Protein AF-A0AA39S7U5-F1 (afdb_monomer)

Structure (mmCIF, N/CA/C/O backbone):
data_AF-A0AA39S7U5-F1
#
_entry.id   AF-A0AA39S7U5-F1
#
loop_
_atom_site.group_PDB
_atom_site.id
_atom_site.type_symbol
_atom_site.label_atom_id
_atom_site.label_alt_id
_atom_site.label_comp_id
_atom_site.label_asym_id
_atom_site.label_entity_id
_atom_site.label_seq_id
_atom_site.pdbx_PDB_ins_code
_atom_site.Cartn_x
_atom_site.Cartn_y
_atom_site.Cartn_z
_atom_site.occupancy
_atom_site.B_iso_or_equiv
_atom_site.auth_seq_id
_atom_site.auth_comp_id
_atom_site.auth_asym_id
_atom_site.auth_atom_id
_atom_site.pdbx_PDB_model_num
ATOM 1 N N . MET A 1 1 ? 11.457 25.836 -72.923 1.00 37.06 1 MET A N 1
ATOM 2 C CA . MET A 1 1 ? 11.209 24.678 -72.036 1.00 37.06 1 MET A CA 1
ATOM 3 C C . MET A 1 1 ? 12.508 24.274 -71.357 1.00 37.06 1 MET A C 1
ATOM 5 O O . MET A 1 1 ? 13.366 23.710 -72.017 1.00 37.06 1 MET A O 1
ATOM 9 N N . ARG A 1 2 ? 12.663 24.598 -70.072 1.00 28.61 2 ARG A N 1
ATOM 10 C CA . ARG A 1 2 ? 13.564 23.928 -69.121 1.00 28.61 2 ARG A CA 1
ATOM 11 C C . ARG A 1 2 ? 13.041 24.279 -67.731 1.00 28.61 2 ARG A C 1
ATOM 13 O O . ARG A 1 2 ? 13.131 25.421 -67.297 1.00 28.61 2 ARG A O 1
ATOM 20 N N . THR A 1 3 ? 12.353 23.321 -67.132 1.00 31.08 3 THR A N 1
ATOM 21 C CA . THR A 1 3 ? 11.718 23.406 -65.820 1.00 31.08 3 THR A CA 1
ATOM 22 C C . THR A 1 3 ? 12.795 23.398 -64.739 1.00 31.08 3 THR A C 1
ATOM 24 O O . THR A 1 3 ? 13.639 22.507 -64.697 1.00 31.08 3 THR A O 1
ATOM 27 N N . SER A 1 4 ? 12.764 24.425 -63.893 1.00 27.22 4 SER A N 1
ATOM 28 C CA . SER A 1 4 ? 13.584 24.573 -62.693 1.00 27.22 4 SER A CA 1
ATOM 29 C C . SER A 1 4 ? 12.983 23.721 -61.574 1.00 27.22 4 SER A C 1
ATOM 31 O O . SER A 1 4 ? 11.834 23.937 -61.191 1.00 27.22 4 SER A O 1
ATOM 33 N N . LEU A 1 5 ? 13.735 22.741 -61.072 1.00 30.03 5 LEU A N 1
ATOM 34 C CA . LEU A 1 5 ? 13.410 22.012 -59.847 1.00 30.03 5 LEU A CA 1
ATOM 35 C C . LEU A 1 5 ? 14.208 22.647 -58.708 1.00 30.03 5 LEU A C 1
ATOM 37 O O . LEU A 1 5 ? 15.415 22.455 -58.587 1.00 30.03 5 LEU A O 1
ATOM 41 N N . MET A 1 6 ? 13.505 23.442 -57.900 1.00 28.62 6 MET A N 1
ATOM 42 C CA . MET A 1 6 ? 13.988 23.959 -56.626 1.00 28.62 6 MET A CA 1
ATOM 43 C C . MET A 1 6 ? 14.294 22.792 -55.681 1.00 28.62 6 MET A C 1
ATOM 45 O O . MET A 1 6 ? 13.392 22.093 -55.223 1.00 28.62 6 MET A O 1
ATOM 49 N N . THR A 1 7 ? 15.566 22.608 -55.344 1.00 29.97 7 THR A N 1
ATOM 50 C CA . THR A 1 7 ? 15.986 21.861 -54.157 1.00 29.97 7 THR A CA 1
ATOM 51 C C . THR A 1 7 ? 15.595 22.655 -52.913 1.00 29.97 7 THR A C 1
ATOM 53 O O . THR A 1 7 ? 16.283 23.595 -52.519 1.00 29.97 7 THR A O 1
ATOM 56 N N . LEU A 1 8 ? 14.471 22.285 -52.298 1.00 29.61 8 LEU A N 1
ATOM 57 C CA . LEU A 1 8 ? 14.130 22.687 -50.936 1.00 29.61 8 LEU A CA 1
ATOM 58 C C . LEU A 1 8 ? 15.112 22.005 -49.978 1.00 29.61 8 LEU A C 1
ATOM 60 O O . LEU A 1 8 ? 15.042 20.800 -49.745 1.00 29.61 8 LEU A O 1
ATOM 64 N N . GLY A 1 9 ? 16.047 22.790 -49.445 1.00 27.69 9 GLY A N 1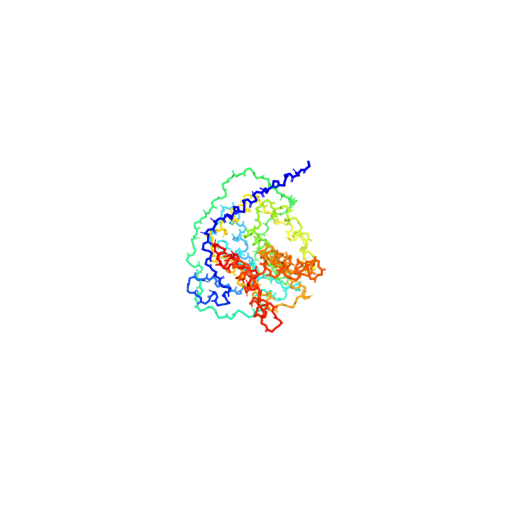
ATOM 65 C CA . GLY A 1 9 ? 16.906 22.381 -48.343 1.00 27.69 9 GLY A CA 1
ATOM 66 C C . GLY A 1 9 ? 16.061 22.106 -47.104 1.00 27.69 9 GLY A C 1
ATOM 67 O O . GLY A 1 9 ? 15.643 23.030 -46.407 1.00 27.69 9 GLY A O 1
ATOM 68 N N . VAL A 1 10 ? 15.812 20.830 -46.819 1.00 32.09 10 VAL A N 1
ATOM 69 C CA . VAL A 1 10 ? 15.276 20.400 -45.529 1.00 32.09 10 VAL A CA 1
ATOM 70 C C . VAL A 1 10 ? 16.436 20.436 -44.543 1.00 32.09 10 VAL A C 1
ATOM 72 O O . VAL A 1 10 ? 17.216 19.496 -44.427 1.00 32.09 10 VAL A O 1
ATOM 75 N N . GLY A 1 11 ? 16.585 21.571 -43.861 1.00 26.72 11 GLY A N 1
ATOM 76 C CA . GLY A 1 11 ? 17.456 21.680 -42.703 1.00 26.72 11 GLY A CA 1
ATOM 77 C C . GLY A 1 11 ? 16.947 20.755 -41.603 1.00 26.72 11 GLY A C 1
ATOM 78 O O . GLY A 1 11 ? 16.052 21.123 -40.844 1.00 26.72 11 GLY A O 1
ATOM 79 N N . THR A 1 12 ? 17.525 19.561 -41.497 1.00 30.61 12 THR A N 1
ATOM 80 C CA . THR A 1 12 ? 17.408 18.713 -40.311 1.00 30.61 12 THR A CA 1
ATOM 81 C C . THR A 1 12 ? 18.178 19.390 -39.182 1.00 30.61 12 THR A C 1
ATOM 83 O O . THR A 1 12 ? 19.352 19.107 -38.938 1.00 30.61 12 THR A O 1
ATOM 86 N N . LYS A 1 13 ? 17.535 20.343 -38.502 1.00 30.80 13 LYS A N 1
ATOM 87 C CA . LYS A 1 13 ? 17.980 20.779 -37.180 1.00 30.80 13 LYS A CA 1
ATOM 88 C C . LYS A 1 13 ? 17.833 19.577 -36.252 1.00 30.80 13 LYS A C 1
ATOM 90 O O . LYS A 1 13 ? 16.754 19.349 -35.718 1.00 30.80 13 LYS A O 1
ATOM 95 N N . ASN A 1 14 ? 18.904 18.804 -36.084 1.00 30.27 14 ASN A N 1
ATOM 96 C CA . ASN A 1 14 ? 19.047 17.940 -34.920 1.00 30.27 14 ASN A CA 1
ATOM 97 C C . ASN A 1 14 ? 18.948 18.848 -33.688 1.00 30.27 14 ASN A C 1
ATOM 99 O O . ASN A 1 14 ? 19.791 19.739 -33.546 1.00 30.27 14 ASN A O 1
ATOM 103 N N . PRO A 1 15 ? 17.950 18.687 -32.803 1.00 30.58 15 PRO A N 1
ATOM 104 C CA . PRO A 1 15 ? 18.036 19.310 -31.502 1.00 30.58 15 PRO A CA 1
ATOM 105 C C . PRO A 1 15 ? 19.151 18.579 -30.752 1.00 30.58 15 PRO A C 1
ATOM 107 O O . PRO A 1 15 ? 18.988 17.451 -30.293 1.00 30.58 15 PRO A O 1
ATOM 110 N N . SER A 1 16 ? 20.319 19.214 -30.682 1.00 34.03 16 SER A N 1
ATOM 111 C CA . SER A 1 16 ? 21.419 18.813 -29.815 1.00 34.03 16 SER A CA 1
ATOM 112 C C . SER A 1 16 ? 20.976 18.984 -28.363 1.00 34.03 16 SER A C 1
ATOM 114 O O . SER A 1 16 ? 21.220 20.018 -27.741 1.00 34.03 16 SER A O 1
ATOM 116 N N . VAL A 1 17 ? 20.290 17.980 -27.827 1.00 34.78 17 VAL A N 1
ATOM 117 C CA . VAL A 1 17 ? 20.077 17.845 -26.390 1.00 34.78 17 VAL A CA 1
ATOM 118 C C . VAL A 1 17 ? 21.127 16.858 -25.898 1.00 34.78 17 VAL A C 1
ATOM 120 O O . VAL A 1 17 ? 20.883 15.661 -25.793 1.00 34.78 17 VAL A O 1
ATOM 123 N N . ASN A 1 18 ? 22.325 17.375 -25.615 1.00 30.38 18 ASN A N 1
ATOM 124 C CA . ASN A 1 18 ? 23.306 16.687 -24.776 1.00 30.38 18 ASN A CA 1
ATOM 125 C C . ASN A 1 18 ? 22.783 16.670 -23.331 1.00 30.38 18 ASN A C 1
ATOM 127 O O . ASN A 1 18 ? 23.303 17.349 -22.450 1.00 30.38 18 ASN A O 1
ATOM 131 N N . THR A 1 19 ? 21.722 15.909 -23.081 1.00 31.67 19 THR A N 1
ATOM 132 C CA . THR A 1 19 ? 21.493 15.331 -21.761 1.00 31.67 19 THR A CA 1
ATOM 133 C C . THR A 1 19 ? 22.250 14.022 -21.753 1.00 31.67 19 THR A C 1
ATOM 135 O O . THR A 1 19 ? 21.786 13.031 -22.310 1.00 31.67 19 THR A O 1
ATOM 138 N N . THR A 1 20 ? 23.439 14.027 -21.153 1.00 30.92 20 THR A N 1
ATOM 139 C CA . THR A 1 20 ? 24.131 12.795 -20.782 1.00 30.92 20 THR A CA 1
ATOM 140 C C . THR A 1 20 ? 23.284 12.117 -19.718 1.00 30.92 20 THR A C 1
ATOM 142 O O . THR A 1 20 ? 23.402 12.378 -18.523 1.00 30.92 20 THR A O 1
ATOM 145 N N . ILE A 1 21 ? 22.350 11.303 -20.178 1.00 37.88 21 ILE A N 1
ATOM 146 C CA . ILE A 1 21 ? 21.595 10.394 -19.348 1.00 37.88 21 ILE A CA 1
ATOM 147 C C . ILE A 1 21 ? 22.592 9.324 -18.905 1.00 37.88 21 ILE A C 1
ATOM 149 O O . ILE A 1 21 ? 23.074 8.543 -19.723 1.00 37.88 21 ILE A O 1
ATOM 153 N N . THR A 1 22 ? 22.980 9.326 -17.632 1.00 35.62 22 THR A N 1
ATOM 154 C CA . THR A 1 22 ? 23.724 8.201 -17.062 1.00 35.62 22 THR A CA 1
ATOM 155 C C . THR A 1 22 ? 22.735 7.044 -16.910 1.00 35.62 22 THR A C 1
ATOM 157 O O . THR A 1 22 ? 21.832 7.177 -16.086 1.00 35.62 22 THR A O 1
ATOM 160 N N . PRO A 1 23 ? 22.865 5.928 -17.652 1.00 41.66 23 PRO A N 1
ATOM 161 C CA . PRO A 1 23 ? 21.978 4.792 -17.450 1.00 41.66 23 PRO A CA 1
ATOM 162 C C . PRO A 1 23 ? 22.196 4.243 -16.050 1.00 41.66 23 PRO A C 1
ATOM 164 O O . PRO A 1 23 ? 23.261 3.684 -15.775 1.00 41.66 23 PRO A O 1
ATOM 167 N N . ALA A 1 24 ? 21.214 4.368 -15.161 1.00 50.34 24 ALA A N 1
ATOM 168 C CA . ALA A 1 24 ? 21.196 3.483 -14.012 1.00 50.34 24 ALA A CA 1
ATOM 169 C C . ALA A 1 24 ? 20.456 2.201 -14.399 1.00 50.34 24 ALA A C 1
ATOM 171 O O . ALA A 1 24 ? 19.375 2.203 -14.975 1.00 50.34 24 ALA A O 1
ATOM 172 N N . ILE A 1 25 ? 21.128 1.084 -14.152 1.00 57.28 25 ILE A N 1
ATOM 173 C CA . ILE A 1 25 ? 20.633 -0.264 -14.404 1.00 57.28 25 ILE A CA 1
ATOM 174 C C . ILE A 1 25 ? 19.743 -0.643 -13.217 1.00 57.28 25 ILE A C 1
ATOM 176 O O . ILE A 1 25 ? 20.088 -0.327 -12.075 1.00 57.28 25 ILE A O 1
ATOM 180 N N . PHE A 1 26 ? 18.615 -1.322 -13.466 1.00 65.19 26 PHE A N 1
ATOM 181 C CA . PHE A 1 26 ? 17.821 -1.900 -12.381 1.00 65.19 26 PHE A CA 1
ATOM 182 C C . PHE A 1 26 ? 18.700 -2.823 -11.535 1.00 65.19 26 PHE A C 1
ATOM 184 O O . PHE A 1 26 ? 19.278 -3.788 -12.038 1.00 65.19 26 PHE A O 1
ATOM 191 N N . ASP A 1 27 ? 18.777 -2.504 -10.250 1.00 70.56 27 ASP A N 1
ATOM 192 C CA . ASP A 1 27 ? 19.607 -3.200 -9.286 1.00 70.56 27 ASP A CA 1
ATOM 193 C C . ASP A 1 27 ? 18.727 -4.072 -8.377 1.00 70.56 27 ASP A C 1
ATOM 195 O O . ASP A 1 27 ? 18.024 -3.526 -7.522 1.00 70.56 27 ASP A O 1
ATOM 199 N N . PRO A 1 28 ? 18.732 -5.408 -8.535 1.00 68.25 28 PRO A N 1
ATOM 200 C CA . PRO A 1 28 ? 17.966 -6.300 -7.664 1.00 68.25 28 PRO A CA 1
ATOM 201 C C . PRO A 1 28 ? 18.481 -6.276 -6.216 1.00 68.25 28 PRO A C 1
ATOM 203 O O . PRO A 1 28 ? 17.722 -6.539 -5.287 1.00 68.25 28 PRO A O 1
ATOM 206 N N . ASP A 1 29 ? 19.737 -5.874 -6.009 1.00 73.94 29 ASP A N 1
ATOM 207 C CA . ASP A 1 29 ? 20.365 -5.732 -4.698 1.00 73.94 29 ASP A CA 1
ATOM 208 C C . ASP A 1 29 ? 20.221 -4.309 -4.132 1.00 73.94 29 ASP A C 1
ATOM 210 O O . ASP A 1 29 ? 20.907 -3.939 -3.175 1.00 73.94 29 ASP A O 1
ATOM 214 N N . PHE A 1 30 ? 19.294 -3.505 -4.674 1.00 77.31 30 PHE A N 1
ATOM 215 C CA . PHE A 1 30 ? 19.083 -2.109 -4.288 1.00 77.31 30 PHE A CA 1
ATOM 216 C C . PHE A 1 30 ? 19.004 -1.915 -2.767 1.00 77.31 30 PHE A C 1
ATOM 218 O O . PHE A 1 30 ? 19.635 -1.000 -2.236 1.00 77.31 30 PHE A O 1
ATOM 225 N N . PHE A 1 31 ? 18.270 -2.780 -2.062 1.00 77.81 31 PHE A N 1
ATOM 226 C CA . PHE A 1 31 ? 18.080 -2.692 -0.610 1.00 77.81 31 PHE A CA 1
ATOM 227 C C . PHE A 1 31 ? 19.254 -3.229 0.219 1.00 77.81 31 PHE A C 1
ATOM 229 O O . PHE A 1 31 ? 19.322 -2.940 1.409 1.00 77.81 31 PHE A O 1
ATOM 236 N N . LYS A 1 32 ? 20.215 -3.941 -0.387 1.00 75.19 32 LYS A N 1
ATOM 237 C CA . LYS A 1 32 ? 21.463 -4.348 0.287 1.00 75.19 32 LYS A CA 1
ATOM 238 C C . LYS A 1 32 ? 22.448 -3.183 0.440 1.00 75.19 32 LYS A C 1
ATOM 240 O O . LYS A 1 32 ? 23.446 -3.301 1.144 1.00 75.19 32 LYS A O 1
ATOM 245 N N . LYS A 1 33 ? 22.197 -2.051 -0.228 1.00 77.12 33 LYS A N 1
ATOM 246 C CA . LYS A 1 33 ? 23.057 -0.864 -0.165 1.00 77.12 33 LYS A CA 1
ATOM 247 C C . LYS A 1 33 ? 22.763 -0.034 1.095 1.00 77.12 33 LYS A C 1
ATOM 249 O O . LYS A 1 33 ? 21.601 0.273 1.362 1.00 77.12 33 LYS A O 1
ATOM 254 N N . PRO A 1 34 ? 23.792 0.470 1.802 1.00 70.94 34 PRO A N 1
ATOM 255 C CA . PRO A 1 34 ? 23.638 1.120 3.111 1.00 70.94 34 PRO A CA 1
ATOM 256 C C . PRO A 1 34 ? 22.821 2.422 3.094 1.00 70.94 34 PRO A C 1
ATOM 258 O O . PRO A 1 34 ? 22.287 2.818 4.128 1.00 70.94 34 PRO A O 1
ATOM 261 N N . ASN A 1 35 ? 22.688 3.078 1.934 1.00 74.12 35 ASN A N 1
ATOM 262 C CA . ASN A 1 35 ? 21.907 4.312 1.752 1.00 74.12 35 ASN A CA 1
ATOM 263 C C . ASN A 1 35 ? 20.430 4.055 1.383 1.00 74.12 35 ASN A C 1
ATOM 265 O O . ASN A 1 35 ? 19.638 4.992 1.246 1.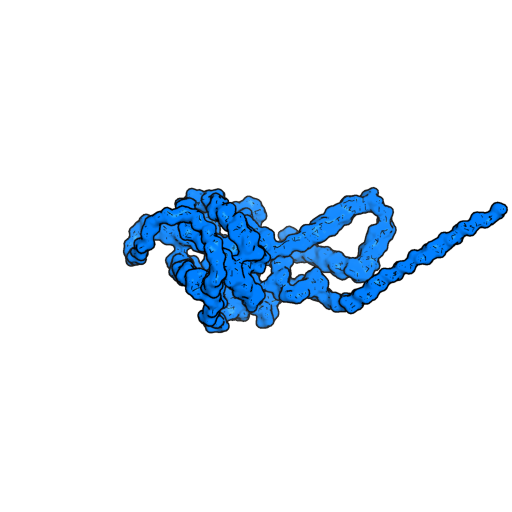00 74.12 35 ASN A O 1
ATOM 269 N N . ASN A 1 36 ? 20.046 2.788 1.212 1.00 79.94 36 ASN A N 1
ATOM 270 C CA . ASN A 1 36 ? 18.728 2.368 0.741 1.00 79.94 36 ASN A CA 1
ATOM 271 C C . ASN A 1 36 ? 17.929 1.661 1.835 1.00 79.94 36 ASN A C 1
ATOM 273 O O . ASN A 1 36 ? 17.233 0.682 1.587 1.00 79.94 36 ASN A O 1
ATOM 277 N N . ARG A 1 37 ? 18.029 2.190 3.056 1.00 82.19 37 ARG A N 1
ATOM 278 C CA . ARG A 1 37 ? 17.403 1.598 4.235 1.00 82.19 37 ARG A CA 1
ATOM 279 C C . ARG A 1 37 ? 15.883 1.721 4.194 1.00 82.19 37 ARG A C 1
ATOM 281 O O . ARG A 1 37 ? 15.330 2.684 3.653 1.00 82.19 37 ARG A O 1
ATOM 288 N N . ILE A 1 38 ? 15.235 0.754 4.829 1.00 86.56 38 ILE A N 1
ATOM 289 C CA . ILE A 1 38 ? 13.790 0.688 5.037 1.00 86.56 38 ILE A CA 1
ATOM 290 C C . ILE A 1 38 ? 13.500 0.421 6.510 1.00 86.56 38 ILE A C 1
ATOM 292 O O . ILE A 1 38 ? 14.356 -0.085 7.233 1.00 86.56 38 ILE A O 1
ATOM 296 N N . TYR A 1 39 ? 12.287 0.725 6.952 1.00 87.00 39 TYR A N 1
ATOM 297 C CA . TYR A 1 39 ? 11.798 0.286 8.258 1.00 87.00 39 TYR A CA 1
ATOM 298 C C . TYR A 1 39 ? 11.489 -1.211 8.267 1.00 87.00 39 TYR A C 1
ATOM 300 O O . TYR A 1 39 ? 10.897 -1.733 7.315 1.00 87.00 39 TYR A O 1
ATOM 308 N N . HIS A 1 40 ? 11.861 -1.873 9.361 1.00 85.31 40 HIS A N 1
ATOM 309 C CA . HIS A 1 40 ? 11.367 -3.207 9.683 1.00 85.31 40 HIS A CA 1
ATOM 310 C C . HIS A 1 40 ? 9.924 -3.118 10.193 1.00 85.31 40 HIS A C 1
ATOM 312 O O . HIS A 1 40 ? 9.566 -2.155 10.876 1.00 85.31 40 HIS A O 1
ATOM 318 N N . ILE A 1 41 ? 9.093 -4.093 9.828 1.00 86.12 41 ILE A N 1
ATOM 319 C CA . ILE A 1 41 ? 7.678 -4.140 10.188 1.00 86.12 41 ILE A CA 1
ATOM 320 C C . ILE A 1 41 ? 7.409 -5.489 10.842 1.00 86.12 41 ILE A C 1
ATOM 322 O O . ILE A 1 41 ? 7.323 -6.508 10.158 1.00 86.12 41 ILE A O 1
ATOM 326 N N . ASP A 1 42 ? 7.267 -5.471 12.163 1.00 84.94 42 ASP A N 1
ATOM 327 C CA . ASP A 1 42 ? 6.908 -6.660 12.930 1.00 84.94 42 ASP A CA 1
ATOM 328 C C . ASP A 1 42 ? 5.468 -7.106 12.635 1.00 84.94 42 ASP A C 1
ATOM 330 O O . ASP A 1 42 ? 4.605 -6.306 12.247 1.00 84.94 42 ASP A O 1
ATOM 334 N N . GLU A 1 43 ? 5.197 -8.389 12.865 1.00 86.62 43 GLU A N 1
ATOM 335 C CA . GLU A 1 43 ? 3.831 -8.901 12.917 1.00 86.62 43 GLU A CA 1
ATOM 336 C C . GLU A 1 43 ? 3.080 -8.305 14.107 1.00 86.62 43 GLU A C 1
ATOM 338 O O . GLU A 1 43 ? 3.597 -8.228 15.224 1.00 86.62 43 GLU A O 1
ATOM 343 N N . LEU A 1 44 ? 1.847 -7.870 13.855 1.00 89.75 44 LEU A N 1
ATOM 344 C CA . LEU A 1 44 ? 0.950 -7.373 14.888 1.00 89.75 44 LEU A CA 1
ATOM 345 C C . LEU A 1 44 ? -0.224 -8.335 15.032 1.00 89.75 44 LEU A C 1
ATOM 347 O O . LEU A 1 44 ? -0.852 -8.724 14.047 1.00 89.75 44 LEU A O 1
ATOM 351 N N . ASN A 1 45 ? -0.549 -8.672 16.278 1.00 91.12 45 ASN A N 1
ATOM 352 C CA . ASN A 1 45 ? -1.814 -9.325 16.589 1.00 91.12 45 ASN A CA 1
ATOM 353 C C . ASN A 1 45 ? -2.983 -8.332 16.462 1.00 91.12 45 ASN A C 1
ATOM 355 O O . ASN A 1 45 ? -2.784 -7.114 16.423 1.00 91.12 45 ASN A O 1
ATOM 359 N N . ASP A 1 46 ? -4.206 -8.858 16.423 1.00 91.31 46 ASP A N 1
ATOM 360 C CA . ASP A 1 46 ? -5.407 -8.060 16.160 1.00 91.31 46 ASP A CA 1
ATOM 361 C C . ASP A 1 46 ? -5.597 -6.936 17.199 1.00 91.31 46 ASP A C 1
ATOM 363 O O . ASP A 1 46 ? -5.867 -5.794 16.832 1.00 91.31 46 ASP A O 1
ATOM 367 N N . GLU A 1 47 ? -5.315 -7.190 18.481 1.00 92.50 47 GLU A N 1
ATOM 368 C CA . GLU A 1 47 ? -5.354 -6.154 19.526 1.00 92.50 47 GLU A CA 1
ATOM 369 C C . GLU A 1 47 ? -4.351 -5.016 19.285 1.00 92.50 47 GLU A C 1
ATOM 371 O O . GLU A 1 47 ? -4.666 -3.839 19.469 1.00 92.50 47 GLU A O 1
ATOM 376 N N . SER A 1 48 ? -3.126 -5.346 18.872 1.00 93.00 48 SER A N 1
ATOM 377 C CA . SER A 1 48 ? -2.090 -4.350 18.587 1.00 93.00 48 SER A CA 1
ATOM 378 C C . SER A 1 48 ? -2.429 -3.534 17.344 1.00 93.00 48 SER A C 1
ATOM 380 O O . SER A 1 48 ? -2.166 -2.330 17.321 1.00 93.00 48 SER A O 1
ATOM 382 N N . ILE A 1 49 ? -3.052 -4.161 16.339 1.00 93.75 49 ILE A N 1
ATOM 383 C CA . ILE A 1 49 ? -3.582 -3.468 15.159 1.00 93.75 49 ILE A CA 1
ATOM 384 C C . ILE A 1 49 ? -4.606 -2.418 15.589 1.00 93.75 49 ILE A C 1
ATOM 386 O O . ILE A 1 49 ? -4.501 -1.265 15.170 1.00 93.75 49 ILE A O 1
ATOM 390 N N . LEU A 1 50 ? -5.550 -2.778 16.463 1.00 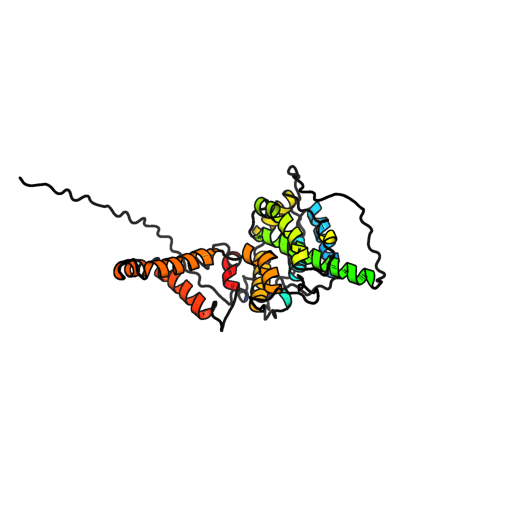93.31 50 LEU A N 1
ATOM 391 C CA . LEU A 1 50 ? -6.577 -1.850 16.941 1.00 93.31 50 LEU A CA 1
ATOM 392 C C . LEU A 1 50 ? -6.002 -0.703 17.768 1.00 93.31 50 LEU A C 1
ATOM 394 O O . LEU A 1 50 ? -6.343 0.453 17.522 1.00 93.31 50 LEU A O 1
ATOM 398 N N . ARG A 1 51 ? -5.065 -0.986 18.677 1.00 93.19 51 ARG A N 1
ATOM 399 C CA . ARG A 1 51 ? -4.395 0.064 19.465 1.00 93.19 51 ARG A CA 1
ATOM 400 C C . ARG A 1 51 ? -3.629 1.052 18.583 1.00 93.19 51 ARG A C 1
ATOM 402 O O . ARG A 1 51 ? -3.603 2.247 18.870 1.00 93.19 51 ARG A O 1
ATOM 409 N N . GLU A 1 52 ? -2.966 0.579 17.528 1.00 93.38 52 GLU A N 1
ATOM 410 C CA . GLU A 1 52 ? -2.311 1.459 16.549 1.00 93.38 52 GLU A CA 1
ATOM 411 C C . GLU A 1 52 ? -3.348 2.227 15.718 1.00 93.38 52 GLU A C 1
ATOM 413 O O . GLU A 1 52 ? -3.184 3.423 15.478 1.00 93.38 52 GLU A O 1
ATOM 418 N N . TRP A 1 53 ? -4.445 1.578 15.327 1.00 93.19 53 TRP A N 1
ATOM 419 C CA . TRP A 1 53 ? -5.527 2.200 14.568 1.00 93.19 53 TRP A CA 1
ATOM 420 C C . TRP A 1 53 ? -6.209 3.345 15.320 1.00 93.19 53 TRP A C 1
ATOM 422 O O . TRP A 1 53 ? -6.430 4.408 14.740 1.00 93.19 53 TRP A O 1
ATOM 432 N N . GLU A 1 54 ? -6.485 3.184 16.611 1.00 90.75 54 GLU A N 1
ATOM 433 C CA . GLU A 1 54 ? -7.047 4.244 17.455 1.00 90.75 54 GLU A CA 1
ATOM 434 C C . GLU A 1 54 ? -6.127 5.470 17.504 1.00 90.75 54 GLU A C 1
ATOM 436 O O . GLU A 1 54 ? -6.569 6.596 17.256 1.00 90.75 54 GLU A O 1
ATOM 441 N N . LYS A 1 55 ? -4.818 5.254 17.696 1.00 90.12 55 LYS A N 1
ATOM 442 C CA . LYS A 1 55 ? -3.809 6.328 17.659 1.00 90.12 55 LYS A CA 1
ATOM 443 C C . LYS A 1 55 ? -3.750 7.015 16.298 1.00 90.12 55 LYS A C 1
ATOM 445 O O . LYS A 1 55 ? -3.574 8.237 16.223 1.00 90.12 55 LYS A O 1
ATOM 450 N N . ILE A 1 56 ? -3.885 6.249 15.214 1.00 91.81 56 ILE A N 1
ATOM 451 C CA . ILE A 1 56 ? -3.955 6.785 13.851 1.00 91.81 56 ILE A CA 1
ATOM 452 C C . ILE A 1 56 ? -5.211 7.648 13.700 1.00 91.81 56 ILE A C 1
ATOM 454 O O . ILE A 1 56 ? -5.090 8.783 13.243 1.00 91.81 56 ILE A O 1
ATOM 458 N N . ARG A 1 57 ? -6.392 7.170 14.114 1.00 89.00 57 ARG A N 1
ATOM 459 C CA . ARG A 1 57 ? -7.657 7.927 14.047 1.00 89.00 57 ARG A CA 1
ATOM 460 C C . ARG A 1 57 ? -7.582 9.242 14.818 1.00 89.00 57 ARG A C 1
ATOM 462 O O . ARG A 1 57 ? -7.962 10.283 14.282 1.00 89.00 57 ARG A O 1
ATOM 469 N N . GLU A 1 58 ? -7.038 9.225 16.029 1.00 86.88 58 GLU A N 1
ATOM 470 C CA . GLU A 1 58 ? -6.828 10.439 16.823 1.00 86.88 58 GLU A CA 1
ATOM 471 C C . GLU A 1 58 ? -5.851 11.407 16.128 1.00 86.88 58 GLU A C 1
ATOM 473 O O . GLU A 1 58 ? -6.088 12.618 16.023 1.00 86.88 58 GLU A O 1
ATOM 478 N N . SER A 1 59 ? -4.762 10.874 15.574 1.00 86.56 59 SER A N 1
ATOM 479 C CA . SER A 1 59 ? -3.760 11.669 14.859 1.00 86.56 59 SER A CA 1
ATOM 480 C C . SER A 1 59 ? -4.288 12.250 13.547 1.00 86.56 59 SER A C 1
ATOM 482 O O . SER A 1 59 ? -3.948 13.378 13.199 1.00 86.56 59 SER A O 1
ATOM 484 N N . LEU A 1 60 ? -5.178 11.551 12.841 1.00 83.81 60 LEU A N 1
ATOM 485 C CA . LEU A 1 60 ? -5.833 12.066 11.635 1.00 83.81 60 LEU A CA 1
ATOM 486 C C . LEU A 1 60 ? -6.640 13.342 11.920 1.00 83.81 60 LEU A C 1
ATOM 488 O O . LEU A 1 60 ? -6.749 14.196 11.041 1.00 83.81 60 LEU A O 1
ATOM 492 N N . ASN A 1 61 ? -7.142 13.515 13.144 1.00 79.44 61 ASN A N 1
ATOM 493 C CA . ASN A 1 61 ? -7.867 14.719 13.551 1.00 79.44 61 ASN A CA 1
ATOM 494 C C . ASN A 1 61 ? -6.948 15.855 14.030 1.00 79.44 61 ASN A C 1
ATOM 496 O O . ASN A 1 61 ? -7.307 17.023 13.897 1.00 79.44 61 ASN A O 1
ATOM 500 N N . THR A 1 62 ? -5.766 15.540 14.570 1.00 82.12 62 THR A N 1
ATOM 501 C CA . THR A 1 62 ? -4.888 16.530 15.227 1.00 82.12 62 THR A CA 1
ATOM 502 C C . THR A 1 62 ? -3.674 16.944 14.388 1.00 82.12 62 THR A C 1
ATOM 504 O O . THR A 1 62 ? -3.235 18.093 14.447 1.00 82.12 62 THR A O 1
ATOM 507 N N . GLY A 1 63 ? -3.131 16.041 13.575 1.00 82.12 63 GLY A N 1
ATOM 508 C CA . GLY A 1 63 ? -1.938 16.262 12.762 1.00 82.12 63 GLY A CA 1
ATOM 509 C C . GLY A 1 63 ? -1.130 14.981 12.559 1.00 82.12 63 GLY A C 1
ATOM 510 O O . GLY A 1 63 ? -1.123 14.089 13.405 1.00 82.12 63 GLY A O 1
ATOM 511 N N . ILE A 1 64 ? -0.408 14.909 11.441 1.00 87.50 64 ILE A N 1
ATOM 512 C CA . ILE A 1 64 ? 0.370 13.722 11.059 1.00 87.50 64 ILE A CA 1
ATOM 513 C C . ILE A 1 64 ? 1.852 13.970 11.298 1.00 87.50 64 ILE A C 1
ATOM 515 O O . ILE A 1 64 ? 2.412 14.942 10.791 1.00 87.50 64 ILE A O 1
ATOM 519 N N . SER A 1 65 ? 2.488 13.068 12.042 1.00 87.50 65 SER A N 1
ATOM 520 C CA . SER A 1 65 ? 3.943 12.984 12.163 1.00 87.50 65 SER A CA 1
ATOM 521 C C . SER A 1 65 ? 4.488 11.807 11.340 1.00 87.50 65 SER A C 1
ATOM 523 O O . SER A 1 65 ? 3.739 10.881 11.003 1.00 87.50 65 SER A O 1
ATOM 525 N N . PRO A 1 66 ? 5.796 11.786 11.034 1.00 86.88 66 PRO A N 1
ATOM 526 C CA . PRO A 1 66 ? 6.452 10.624 10.438 1.00 86.88 66 PRO A CA 1
ATOM 527 C C . PRO A 1 66 ? 6.218 9.310 11.205 1.00 86.88 66 PRO A C 1
ATOM 529 O O . PRO A 1 66 ? 6.076 8.259 10.582 1.00 86.88 66 PRO A O 1
ATOM 532 N N . ARG A 1 67 ? 6.099 9.364 12.539 1.00 88.94 67 ARG A N 1
ATOM 533 C CA . ARG A 1 67 ? 5.770 8.196 13.372 1.00 88.94 67 ARG A CA 1
ATOM 534 C C . ARG A 1 67 ? 4.362 7.659 13.097 1.00 88.94 67 ARG A C 1
ATOM 536 O O . ARG A 1 67 ? 4.193 6.455 12.949 1.00 88.94 67 ARG A O 1
ATOM 543 N N . VAL A 1 68 ? 3.374 8.543 12.939 1.00 91.19 68 VAL A N 1
ATOM 544 C CA . VAL A 1 68 ? 2.001 8.153 12.564 1.00 91.19 68 VAL A CA 1
ATOM 545 C C . VAL A 1 68 ? 1.966 7.554 11.157 1.00 91.19 68 VAL A C 1
ATOM 547 O O . VAL A 1 68 ? 1.259 6.576 10.929 1.00 91.19 68 VAL A O 1
ATOM 550 N N . LEU A 1 69 ? 2.753 8.087 10.213 1.00 92.19 69 LEU A N 1
ATOM 551 C CA . LEU A 1 69 ? 2.875 7.472 8.888 1.00 92.19 69 LEU A CA 1
ATOM 552 C C . LEU A 1 69 ? 3.449 6.054 8.966 1.00 92.19 69 LEU A C 1
ATOM 554 O O . LEU A 1 69 ? 2.953 5.169 8.271 1.00 92.19 69 LEU A O 1
ATOM 558 N N . LEU A 1 70 ? 4.463 5.825 9.807 1.00 92.94 70 LEU A N 1
ATOM 559 C CA . LEU A 1 70 ? 4.975 4.477 10.037 1.00 92.94 70 LEU A CA 1
ATOM 560 C C . LEU A 1 70 ? 3.892 3.573 10.638 1.00 92.94 70 LEU A C 1
ATOM 562 O O . LEU A 1 70 ? 3.747 2.454 10.163 1.00 92.94 70 LEU A O 1
ATOM 566 N N . SER A 1 71 ? 3.094 4.041 11.604 1.00 94.19 71 SER A N 1
ATOM 567 C CA . SER A 1 71 ? 1.955 3.266 12.125 1.00 94.19 71 SER A CA 1
ATOM 568 C C . SER A 1 71 ? 0.953 2.904 11.022 1.00 94.19 71 SER A C 1
ATOM 570 O O . SER A 1 71 ? 0.552 1.746 10.936 1.00 94.19 71 SER A O 1
ATOM 572 N N . ILE A 1 72 ? 0.613 3.836 10.119 1.00 95.81 72 ILE A N 1
ATOM 573 C CA . ILE A 1 72 ? -0.244 3.546 8.952 1.00 95.81 72 ILE A CA 1
ATOM 574 C C . ILE A 1 72 ? 0.373 2.438 8.092 1.00 95.81 72 ILE A C 1
ATOM 576 O O . ILE A 1 72 ? -0.331 1.510 7.700 1.00 95.81 72 ILE A O 1
ATOM 580 N N . VAL A 1 73 ? 1.679 2.508 7.812 1.00 95.00 73 VAL A N 1
ATOM 581 C CA . VAL A 1 73 ? 2.387 1.467 7.051 1.00 95.00 73 VAL A CA 1
ATOM 582 C C . VAL A 1 73 ? 2.353 0.132 7.798 1.00 95.00 73 VAL A C 1
ATOM 584 O O . VAL A 1 73 ? 1.974 -0.867 7.198 1.00 95.00 73 VAL A O 1
ATOM 587 N N . ARG A 1 74 ? 2.676 0.104 9.097 1.00 93.50 74 ARG A N 1
ATOM 588 C CA . ARG A 1 74 ? 2.681 -1.116 9.923 1.00 93.50 74 ARG A CA 1
ATOM 589 C C . ARG A 1 74 ? 1.323 -1.804 9.919 1.00 93.50 74 ARG A C 1
ATOM 591 O O . ARG A 1 74 ? 1.280 -2.999 9.652 1.00 93.50 74 ARG A O 1
ATOM 598 N N . VAL A 1 75 ? 0.242 -1.055 10.153 1.00 95.38 75 VAL A N 1
ATOM 599 C CA . VAL A 1 75 ? -1.137 -1.574 10.149 1.00 95.38 75 VAL A CA 1
ATOM 600 C C . VAL A 1 75 ? -1.555 -2.040 8.751 1.00 95.38 75 VAL A C 1
ATOM 602 O O . VAL A 1 75 ? -2.142 -3.113 8.617 1.00 95.38 75 VAL A O 1
ATOM 605 N N . ALA A 1 76 ? -1.202 -1.292 7.700 1.00 95.38 76 ALA A N 1
ATOM 606 C CA . ALA A 1 76 ? -1.467 -1.688 6.316 1.00 95.38 76 ALA A CA 1
ATOM 607 C C . ALA A 1 76 ? -0.766 -2.998 5.925 1.00 95.38 76 ALA A C 1
ATOM 609 O O . ALA A 1 76 ? -1.330 -3.786 5.166 1.00 95.38 76 ALA A O 1
ATOM 610 N N . MET A 1 77 ? 0.445 -3.249 6.438 1.00 92.44 77 MET A N 1
ATOM 611 C CA . MET A 1 77 ? 1.165 -4.498 6.168 1.00 92.44 77 MET A CA 1
ATOM 612 C C . MET A 1 77 ? 0.505 -5.722 6.825 1.00 92.44 77 MET A C 1
ATOM 614 O O . MET A 1 77 ? 0.794 -6.844 6.429 1.00 92.44 77 MET A O 1
ATOM 618 N N . GLN A 1 78 ? -0.429 -5.534 7.761 1.00 92.81 78 GLN A N 1
ATOM 619 C CA . GLN A 1 78 ? -1.193 -6.632 8.368 1.00 92.81 78 GLN A CA 1
ATOM 620 C C . GLN A 1 78 ? -2.480 -6.965 7.598 1.00 92.81 78 GLN A C 1
ATOM 622 O O . GLN A 1 78 ? -3.366 -7.620 8.141 1.00 92.81 78 GLN A O 1
ATOM 627 N N . ILE A 1 79 ? -2.629 -6.490 6.351 1.00 93.56 79 ILE A N 1
ATOM 628 C CA . ILE A 1 79 ? -3.802 -6.811 5.528 1.00 93.56 79 ILE A CA 1
ATOM 629 C C . ILE A 1 79 ? -4.002 -8.328 5.472 1.00 93.56 79 ILE A C 1
ATOM 631 O O . ILE A 1 79 ? -3.089 -9.074 5.110 1.00 93.56 79 ILE A O 1
ATOM 635 N N . LYS A 1 80 ? -5.189 -8.775 5.885 1.00 91.81 80 LYS A N 1
ATOM 636 C CA . LYS A 1 80 ? -5.497 -10.192 6.051 1.00 91.81 80 LYS A CA 1
ATOM 637 C C . LYS A 1 80 ? -5.911 -10.828 4.724 1.00 91.81 80 LYS A C 1
ATOM 639 O O . LYS A 1 80 ? -6.333 -10.147 3.795 1.00 91.81 80 LYS A O 1
ATOM 644 N N . THR A 1 81 ? -5.784 -12.143 4.634 1.00 90.94 81 THR A N 1
ATOM 645 C CA . THR A 1 81 ? -6.419 -12.965 3.600 1.00 90.94 81 THR A CA 1
ATOM 646 C C . THR A 1 81 ? -7.940 -12.807 3.659 1.00 90.94 81 THR A C 1
ATOM 648 O O . THR A 1 81 ? -8.481 -12.356 4.667 1.00 90.94 81 THR A O 1
ATOM 651 N N . CYS A 1 82 ? -8.650 -13.167 2.588 1.00 87.94 82 CYS A N 1
ATOM 652 C CA . CYS A 1 82 ? -10.101 -12.937 2.491 1.00 87.94 82 CYS A CA 1
ATOM 653 C C . CYS A 1 82 ? -10.911 -13.734 3.537 1.00 87.94 82 CYS A C 1
ATOM 655 O O . CYS A 1 82 ? -11.983 -13.312 3.956 1.00 87.94 82 CYS A O 1
ATOM 657 N N . ASP A 1 83 ? -10.366 -14.854 4.020 1.00 85.88 83 ASP A N 1
ATOM 658 C CA . ASP A 1 83 ? -10.889 -15.639 5.150 1.00 85.88 83 ASP A CA 1
ATOM 659 C C . ASP A 1 83 ? -10.484 -15.076 6.537 1.00 85.88 83 ASP A C 1
ATOM 661 O O . ASP A 1 83 ? -10.852 -15.619 7.583 1.00 85.88 83 ASP A O 1
ATOM 665 N N . GLY A 1 84 ? -9.691 -14.003 6.567 1.00 83.69 84 GLY A N 1
ATOM 666 C CA . GLY A 1 84 ? -9.183 -13.362 7.775 1.00 83.69 84 GLY A CA 1
ATOM 667 C C . GLY A 1 84 ? -8.152 -14.189 8.550 1.00 83.69 84 GLY A C 1
ATOM 668 O O . GLY A 1 84 ? -7.919 -13.893 9.721 1.00 83.69 84 GLY A O 1
ATOM 669 N N . SER A 1 85 ? -7.589 -15.261 7.980 1.00 82.88 85 SER A N 1
ATOM 670 C CA . SER A 1 85 ? -6.750 -16.210 8.728 1.00 82.88 85 SER A CA 1
ATOM 671 C C . SER A 1 85 ? -5.277 -15.804 8.833 1.00 82.88 85 SER A C 1
ATOM 673 O O . SER A 1 85 ? -4.648 -16.084 9.853 1.00 82.88 85 SER A O 1
ATOM 675 N N . LYS A 1 86 ? -4.713 -15.148 7.811 1.00 86.62 86 LYS A N 1
ATOM 676 C CA . LYS A 1 86 ? -3.272 -14.846 7.715 1.00 86.62 86 LYS A CA 1
ATOM 677 C C . LYS A 1 86 ? -3.013 -13.442 7.181 1.00 86.62 86 LYS A C 1
ATOM 679 O O . LYS A 1 86 ? -3.847 -12.885 6.479 1.00 86.62 86 LYS A O 1
ATOM 684 N N . ASN A 1 87 ? -1.837 -12.884 7.457 1.00 87.50 87 ASN A N 1
ATOM 685 C CA . ASN A 1 87 ? -1.401 -11.599 6.902 1.00 87.50 87 ASN A CA 1
ATOM 686 C C . ASN A 1 87 ? -0.824 -11.797 5.489 1.00 87.50 87 ASN A C 1
ATOM 688 O O . ASN A 1 87 ? 0.207 -12.450 5.337 1.00 87.50 87 ASN A O 1
ATOM 692 N N . ILE A 1 88 ? -1.433 -11.199 4.458 1.00 85.56 88 ILE A N 1
ATOM 693 C CA . ILE A 1 88 ? -1.026 -11.352 3.048 1.00 85.56 88 ILE A CA 1
ATOM 694 C C . ILE A 1 88 ? 0.431 -10.945 2.841 1.00 85.56 88 ILE A C 1
ATOM 696 O O . ILE A 1 88 ? 1.182 -11.660 2.182 1.00 85.56 88 ILE A O 1
ATOM 700 N N . MET A 1 89 ? 0.845 -9.811 3.413 1.00 77.06 89 MET A N 1
ATOM 701 C CA . MET A 1 89 ? 2.202 -9.299 3.199 1.00 77.06 89 MET A CA 1
ATOM 702 C C . MET A 1 89 ? 3.276 -10.165 3.856 1.00 77.06 89 MET A C 1
ATOM 704 O O . MET A 1 89 ? 4.434 -10.019 3.498 1.00 77.06 89 MET A O 1
ATOM 708 N N . GLN A 1 90 ? 2.903 -11.072 4.762 1.00 70.62 90 GLN A N 1
ATOM 709 C CA . GLN A 1 90 ? 3.814 -11.983 5.461 1.00 70.62 90 GLN A CA 1
ATOM 710 C C . GLN A 1 90 ? 3.694 -13.436 4.976 1.00 70.62 90 GLN A C 1
ATOM 712 O O . GLN A 1 90 ? 4.455 -14.294 5.414 1.00 70.62 90 GLN A O 1
ATOM 717 N N . LEU A 1 91 ? 2.776 -13.726 4.040 1.00 66.69 91 LEU A N 1
ATOM 718 C CA . LEU A 1 91 ? 2.725 -15.023 3.350 1.00 66.69 91 LEU A CA 1
ATOM 719 C C . LEU A 1 91 ? 3.998 -15.279 2.531 1.00 66.69 91 LEU A C 1
ATOM 721 O O . LEU A 1 91 ? 4.345 -16.431 2.278 1.00 66.69 91 LEU A O 1
ATOM 725 N N . ALA A 1 92 ? 4.687 -14.211 2.119 1.00 63.34 92 ALA A N 1
ATOM 726 C CA . ALA A 1 92 ? 5.971 -14.277 1.444 1.00 63.34 92 ALA A CA 1
ATOM 727 C C . ALA A 1 92 ? 7.110 -14.052 2.457 1.00 63.34 92 ALA A C 1
ATOM 729 O O . ALA A 1 92 ? 7.130 -13.013 3.121 1.00 63.34 92 ALA A O 1
ATOM 730 N N . PRO A 1 93 ? 8.080 -14.975 2.581 1.00 54.62 93 PRO A N 1
ATOM 731 C CA . PRO A 1 93 ? 9.189 -14.814 3.513 1.00 54.62 93 PRO A CA 1
ATOM 732 C C . PRO A 1 93 ? 10.029 -13.577 3.164 1.00 54.62 93 PRO A C 1
ATOM 734 O O . PRO A 1 93 ? 10.559 -13.453 2.060 1.00 54.62 93 PRO A O 1
ATOM 737 N N . HIS A 1 94 ? 10.193 -12.668 4.125 1.00 61.34 94 HIS A N 1
ATOM 738 C CA . HIS A 1 94 ? 11.094 -11.523 4.002 1.00 61.34 94 HIS A CA 1
ATOM 739 C C . HIS A 1 94 ? 12.527 -11.966 4.309 1.00 61.34 94 HIS A C 1
ATOM 741 O O . HIS A 1 94 ? 12.932 -12.035 5.468 1.00 61.34 94 HIS A O 1
ATOM 747 N N . GLN A 1 95 ? 13.315 -12.299 3.287 1.00 49.00 95 GLN A N 1
ATOM 748 C CA . GLN A 1 95 ? 14.731 -12.591 3.502 1.00 49.00 95 GLN A CA 1
ATOM 749 C C . GLN A 1 95 ? 15.556 -11.301 3.647 1.00 49.00 95 GLN A C 1
ATOM 751 O O . GLN A 1 95 ? 15.554 -10.447 2.765 1.00 49.00 95 GLN A O 1
ATOM 756 N N . GLY A 1 96 ? 16.316 -11.215 4.745 1.00 53.38 96 GLY A N 1
ATOM 757 C CA . GLY A 1 96 ? 17.661 -10.630 4.759 1.00 53.38 96 GLY A CA 1
ATOM 758 C C . GLY A 1 96 ? 17.800 -9.127 4.509 1.00 53.38 96 GLY A C 1
ATOM 759 O O . GLY A 1 96 ? 18.450 -8.729 3.545 1.00 53.38 96 GLY A O 1
ATOM 760 N N . LEU A 1 97 ? 17.324 -8.294 5.437 1.00 59.44 97 LEU A N 1
ATOM 761 C CA . LEU A 1 97 ? 17.831 -6.924 5.575 1.00 59.44 97 LEU A CA 1
ATOM 762 C C . LEU A 1 97 ? 18.450 -6.747 6.957 1.00 59.44 97 LEU A C 1
ATOM 764 O O . LEU A 1 97 ? 17.744 -6.598 7.948 1.00 59.44 97 LEU A O 1
ATOM 768 N N . SER A 1 98 ? 19.780 -6.791 7.009 1.00 54.69 98 SER A N 1
ATOM 769 C CA . SER A 1 98 ? 20.567 -6.657 8.239 1.00 54.69 98 SER A CA 1
ATOM 770 C C . SER A 1 98 ? 20.598 -5.226 8.799 1.00 54.69 98 SER A C 1
ATOM 772 O O . SER A 1 98 ? 20.854 -5.062 9.986 1.00 54.69 98 SER A O 1
ATOM 774 N N . ASP A 1 99 ? 20.262 -4.214 7.985 1.00 64.38 99 ASP A N 1
ATOM 775 C CA . ASP A 1 99 ? 20.379 -2.782 8.320 1.00 64.38 99 ASP A CA 1
ATOM 776 C C . ASP A 1 99 ? 19.033 -2.029 8.202 1.00 64.38 99 ASP A C 1
ATOM 778 O O . ASP A 1 99 ? 18.897 -1.045 7.462 1.00 64.38 99 ASP A O 1
ATOM 782 N N . SER A 1 100 ? 17.994 -2.493 8.902 1.00 71.19 100 SER A N 1
ATOM 783 C CA . SER A 1 100 ? 16.704 -1.789 8.949 1.00 71.19 100 SER A CA 1
ATOM 784 C C . SER A 1 100 ? 16.743 -0.540 9.837 1.00 71.19 100 SER A C 1
ATOM 786 O O . SER A 1 100 ? 17.401 -0.523 10.875 1.00 71.19 100 SER A O 1
ATOM 788 N N . LEU A 1 101 ? 15.983 0.495 9.471 1.00 76.88 101 LEU A N 1
ATOM 789 C CA . LEU A 1 101 ? 15.792 1.687 10.300 1.00 76.88 101 LEU A CA 1
ATOM 790 C C . LEU A 1 101 ? 14.936 1.373 11.528 1.00 76.88 101 LEU A C 1
ATOM 792 O O . LEU A 1 101 ? 13.890 0.728 11.414 1.00 76.88 101 LEU A O 1
ATOM 796 N N . ALA A 1 102 ? 15.342 1.909 12.678 1.00 74.69 102 ALA A N 1
ATOM 797 C CA . ALA A 1 102 ? 14.552 1.862 13.896 1.00 74.69 102 ALA A CA 1
ATOM 798 C C . ALA A 1 102 ? 13.437 2.921 13.866 1.00 74.69 102 ALA A C 1
ATOM 800 O O . ALA A 1 102 ? 13.605 4.036 13.367 1.00 74.69 102 ALA A O 1
ATOM 801 N N . ALA A 1 103 ? 12.284 2.588 14.449 1.00 70.44 103 ALA A N 1
ATOM 802 C CA . ALA A 1 103 ? 11.168 3.525 14.587 1.00 70.44 103 ALA A CA 1
ATOM 803 C C . ALA A 1 103 ? 11.489 4.711 15.520 1.00 70.44 103 ALA A C 1
ATOM 805 O O . ALA A 1 103 ? 10.831 5.747 15.438 1.00 70.44 103 ALA A O 1
ATOM 806 N N . THR A 1 104 ? 12.491 4.564 16.394 1.00 67.25 104 THR A N 1
ATOM 807 C CA . THR A 1 104 ? 12.938 5.576 17.366 1.00 67.25 104 THR A CA 1
ATOM 808 C C . THR A 1 104 ? 13.525 6.826 16.720 1.00 67.25 104 THR A C 1
ATOM 810 O O . THR A 1 104 ? 13.513 7.884 17.339 1.00 67.25 104 THR A O 1
ATOM 813 N N . ASP A 1 105 ? 13.981 6.726 15.472 1.00 63.91 105 ASP A N 1
ATOM 814 C CA . ASP A 1 105 ? 14.647 7.828 14.768 1.00 63.91 105 ASP A CA 1
ATOM 815 C C . ASP A 1 105 ? 13.647 8.757 14.054 1.00 63.91 105 ASP A C 1
ATOM 817 O O . ASP A 1 105 ? 14.024 9.751 13.428 1.00 63.91 105 ASP A O 1
ATOM 821 N N . LEU A 1 106 ? 12.349 8.438 14.112 1.00 77.38 106 LEU A N 1
ATOM 822 C CA . LEU A 1 106 ? 11.295 9.227 13.484 1.00 77.38 106 LEU A CA 1
ATOM 823 C C . LEU A 1 106 ? 10.871 10.396 14.370 1.00 77.38 106 LEU A C 1
ATOM 825 O O . LEU A 1 106 ? 10.497 10.228 15.527 1.00 77.38 106 LEU A O 1
ATOM 829 N N . SER A 1 107 ? 10.834 11.589 13.777 1.00 74.00 107 SER A N 1
ATOM 830 C CA . SER A 1 107 ? 10.315 12.776 14.451 1.00 74.00 107 SER A CA 1
ATOM 831 C C . SER A 1 107 ? 8.857 12.590 14.884 1.00 74.00 107 SER A C 1
ATOM 833 O O . SER A 1 107 ? 8.012 12.122 14.116 1.00 74.00 107 SER A O 1
ATOM 835 N N . GLU A 1 108 ? 8.550 13.044 16.096 1.00 77.56 108 GLU A N 1
ATOM 836 C CA . GLU A 1 108 ? 7.178 13.158 16.600 1.00 77.56 108 GLU A CA 1
ATOM 837 C C . GLU A 1 108 ? 6.513 14.482 16.215 1.00 77.56 108 GLU A C 1
ATOM 839 O O . GLU A 1 108 ? 5.317 14.663 16.451 1.00 77.56 108 GLU A O 1
ATOM 844 N N . SER A 1 109 ? 7.262 15.399 15.590 1.00 77.62 109 SER A N 1
ATOM 845 C CA . SER A 1 109 ? 6.720 16.682 15.153 1.00 77.62 109 SER A CA 1
ATOM 846 C C . SER A 1 109 ? 5.556 16.461 14.185 1.00 77.62 109 SER A C 1
ATOM 848 O O . SER A 1 109 ? 5.665 15.782 13.160 1.00 77.62 109 SER A O 1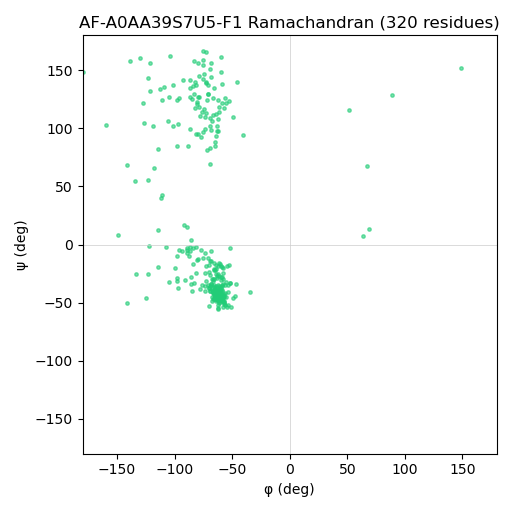
ATOM 850 N N . LYS A 1 110 ? 4.394 17.002 14.556 1.00 78.44 110 LYS A N 1
ATOM 851 C CA . LYS A 1 110 ? 3.170 16.889 13.770 1.00 78.44 110 LYS A CA 1
ATOM 852 C C . LYS A 1 110 ? 3.119 18.014 12.748 1.00 78.44 110 LYS A C 1
ATOM 854 O O . LYS A 1 110 ? 3.318 19.179 13.086 1.00 78.44 110 LYS A O 1
ATOM 859 N N . ILE A 1 111 ? 2.766 17.675 11.514 1.00 77.81 111 ILE A N 1
ATOM 860 C CA . ILE A 1 111 ? 2.263 18.645 10.545 1.00 77.81 111 ILE A CA 1
ATOM 861 C C . ILE A 1 111 ? 0.801 18.909 10.932 1.00 77.81 111 ILE A C 1
ATOM 863 O O . ILE A 1 111 ? -0.023 17.993 10.819 1.00 77.81 111 ILE A O 1
ATOM 867 N N . PRO A 1 112 ? 0.459 20.111 11.435 1.00 72.44 112 PRO A N 1
ATOM 868 C CA . PRO A 1 112 ? -0.888 20.390 11.911 1.00 72.44 112 PRO A CA 1
ATOM 869 C C . PR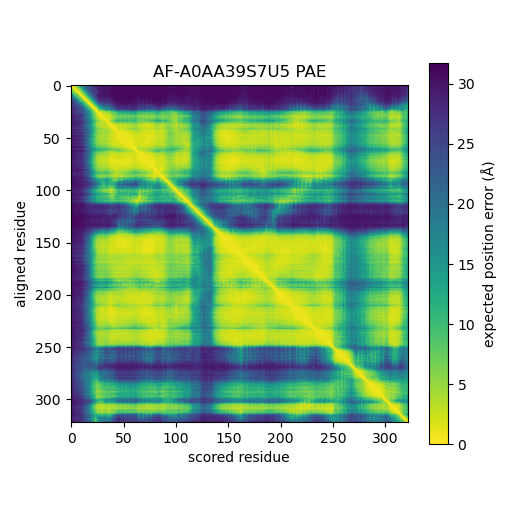O A 1 112 ? -1.878 20.412 10.745 1.00 72.44 112 PRO A C 1
ATOM 871 O O . PRO A 1 112 ? -1.580 20.916 9.657 1.00 72.44 112 PRO A O 1
ATOM 874 N N . MET A 1 113 ? -3.092 19.927 10.996 1.00 77.00 113 MET A N 1
ATOM 875 C CA . MET A 1 113 ? -4.213 20.056 10.065 1.00 77.00 113 MET A CA 1
ATOM 876 C C . MET A 1 113 ? -4.698 21.521 10.052 1.00 77.00 113 MET A C 1
ATOM 878 O O . MET A 1 113 ? -5.630 21.885 10.760 1.00 77.00 113 MET A O 1
ATOM 882 N N . ARG A 1 114 ? -4.033 22.414 9.302 1.00 58.47 114 ARG A N 1
ATOM 883 C CA . ARG A 1 114 ? -4.454 23.828 9.177 1.00 58.47 114 ARG A CA 1
ATOM 884 C C . ARG A 1 114 ? -5.789 23.933 8.446 1.00 58.47 114 ARG A C 1
ATOM 886 O O . ARG A 1 114 ? -5.781 23.725 7.242 1.00 58.47 114 ARG A O 1
ATOM 893 N N . ALA A 1 115 ? -6.866 24.325 9.125 1.00 43.06 115 ALA A N 1
ATOM 894 C CA . ALA A 1 115 ? -8.218 24.452 8.572 1.00 43.06 115 ALA A CA 1
ATOM 895 C C . ALA A 1 115 ? -8.274 25.069 7.152 1.00 43.06 115 ALA A C 1
ATOM 897 O O . ALA A 1 115 ? -8.338 26.284 6.976 1.00 43.06 115 ALA A O 1
ATOM 898 N N . MET A 1 116 ? -8.285 24.221 6.126 1.00 45.12 116 MET A N 1
ATOM 899 C CA . MET A 1 116 ? -8.884 24.513 4.832 1.00 45.12 116 MET A CA 1
ATOM 900 C C . MET A 1 116 ? -10.359 24.132 4.942 1.00 45.12 116 MET A C 1
ATOM 902 O O . MET A 1 116 ? -10.696 23.155 5.612 1.00 45.12 116 MET A O 1
ATOM 906 N N . ARG A 1 117 ? -11.254 24.922 4.332 1.00 39.28 117 ARG A N 1
ATOM 907 C CA . ARG A 1 117 ? -12.704 24.665 4.348 1.00 39.28 117 ARG A CA 1
ATOM 908 C C . ARG A 1 117 ? -12.968 23.205 3.969 1.00 39.28 117 ARG A C 1
ATOM 910 O O . ARG A 1 117 ? -12.751 22.808 2.831 1.00 39.28 117 ARG A O 1
ATOM 917 N N . ALA A 1 118 ? -13.394 22.413 4.948 1.00 39.62 118 ALA A N 1
ATOM 918 C CA . ALA A 1 118 ? -13.574 20.985 4.786 1.00 39.62 118 ALA A CA 1
ATOM 919 C C . ALA A 1 118 ? -14.826 20.710 3.946 1.00 39.62 118 ALA A C 1
ATOM 921 O O . ALA A 1 118 ? -15.940 20.861 4.440 1.00 39.62 118 ALA A O 1
ATOM 922 N N . SER A 1 119 ? -14.657 20.236 2.712 1.00 37.34 119 SER A N 1
ATOM 923 C CA . SER A 1 119 ? -15.671 19.362 2.118 1.00 37.34 119 SER A CA 1
ATOM 924 C C . SER A 1 119 ? -15.505 17.989 2.765 1.00 37.34 119 SER A C 1
ATOM 926 O O . SER A 1 119 ? -14.609 17.224 2.408 1.00 37.34 119 SER A O 1
ATOM 928 N N . ARG A 1 120 ? -16.303 17.699 3.798 1.00 44.34 120 ARG A N 1
ATOM 929 C CA . ARG A 1 120 ? -16.408 16.338 4.338 1.00 44.34 120 ARG A CA 1
ATOM 930 C C . ARG A 1 120 ? -17.361 15.558 3.440 1.00 44.34 120 ARG A C 1
ATOM 932 O O . ARG A 1 120 ? -18.524 15.925 3.330 1.00 44.34 120 ARG A O 1
ATOM 939 N N . VAL A 1 121 ? -16.888 14.467 2.849 1.00 41.59 121 VAL A N 1
ATOM 940 C CA . VAL A 1 121 ? -17.787 13.408 2.383 1.00 41.59 121 VAL A CA 1
ATOM 941 C C . VAL A 1 121 ? -18.147 12.607 3.632 1.00 41.59 121 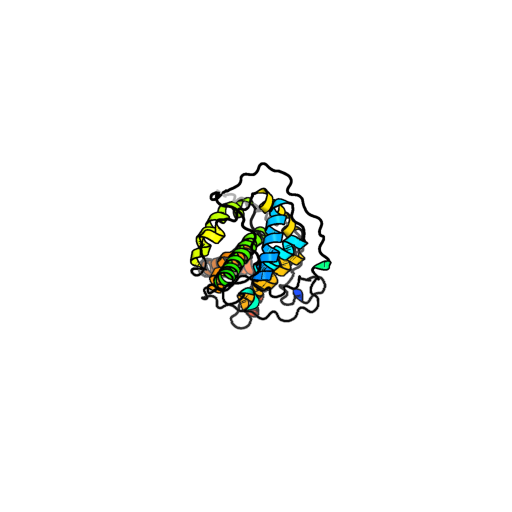VAL A C 1
ATOM 943 O O . VAL A 1 121 ? -17.353 11.791 4.093 1.00 41.59 121 VAL A O 1
ATOM 946 N N . ARG A 1 122 ? -19.280 12.940 4.260 1.00 36.81 122 ARG A N 1
ATOM 947 C CA . ARG A 1 122 ? -19.882 12.106 5.308 1.00 36.81 122 ARG A CA 1
ATOM 948 C C . ARG A 1 122 ? -20.742 11.054 4.619 1.00 36.81 122 ARG A C 1
ATOM 950 O O . ARG A 1 122 ? -21.621 11.414 3.842 1.00 36.81 122 ARG A O 1
ATOM 957 N N . LEU A 1 123 ? -20.501 9.786 4.919 1.00 38.50 123 LEU A N 1
ATOM 958 C CA . LEU A 1 123 ? -21.507 8.745 4.767 1.00 38.50 123 LEU A CA 1
ATOM 959 C C . LEU A 1 123 ? -22.043 8.503 6.182 1.00 38.50 123 LEU A C 1
ATOM 961 O O . LEU A 1 123 ? -21.326 7.962 7.007 1.00 38.50 123 LEU A O 1
ATOM 965 N N . VAL A 1 124 ? -23.232 9.064 6.430 1.00 35.75 124 VAL A N 1
ATOM 966 C CA . VAL A 1 124 ? -24.165 8.866 7.561 1.00 35.75 124 VAL A CA 1
ATOM 967 C C . VAL A 1 124 ? -23.593 8.986 8.992 1.00 35.75 124 VAL A C 1
ATOM 969 O O . VAL A 1 124 ? -22.779 8.190 9.442 1.00 35.75 124 VAL A O 1
ATOM 972 N N . ASP A 1 125 ? -24.081 9.991 9.732 1.00 35.19 125 ASP A N 1
ATOM 973 C CA . ASP A 1 125 ? -23.989 10.063 11.199 1.00 35.19 125 ASP A CA 1
ATOM 974 C C . ASP A 1 125 ? -25.085 9.162 11.800 1.00 35.19 125 ASP A C 1
ATOM 976 O O . ASP A 1 125 ? -26.243 9.362 11.448 1.00 35.19 125 ASP A O 1
ATOM 980 N N . GLU A 1 126 ? -24.741 8.227 12.697 1.00 36.66 126 GLU A N 1
ATOM 981 C CA . GLU A 1 126 ? -25.404 8.031 14.003 1.00 36.66 126 GLU A CA 1
ATOM 982 C C . GLU A 1 126 ? -24.789 6.878 14.837 1.00 36.66 126 GLU A C 1
ATOM 984 O O . GLU A 1 126 ? -24.345 5.862 14.313 1.00 36.66 126 GLU A O 1
ATOM 989 N N . VAL A 1 127 ? -24.859 7.078 16.161 1.00 34.41 127 VAL A N 1
ATOM 990 C CA . VAL A 1 127 ? -24.603 6.184 17.315 1.00 34.41 127 VAL A CA 1
ATOM 991 C C . VAL A 1 127 ? -23.169 6.109 17.882 1.00 34.41 127 VAL A C 1
ATOM 993 O O . VAL A 1 127 ? -22.170 5.988 17.183 1.00 34.41 127 VAL A O 1
ATOM 996 N N . GLY A 1 128 ? -23.112 6.298 19.207 1.00 34.25 128 GLY A N 1
ATOM 997 C CA . GLY A 1 128 ? -21.967 6.727 20.008 1.00 34.25 128 GLY A CA 1
ATOM 998 C C . GLY A 1 128 ? -20.865 5.701 20.274 1.00 34.25 128 GLY A C 1
ATOM 999 O O . GLY A 1 128 ? -21.051 4.490 20.221 1.00 34.25 128 GLY A O 1
ATOM 1000 N N . GLU A 1 129 ? -19.695 6.249 20.600 1.00 36.03 129 GLU A N 1
ATOM 1001 C CA . GLU A 1 129 ? -18.490 5.521 20.988 1.00 36.03 129 GLU A CA 1
ATOM 1002 C C . GLU A 1 129 ? -18.638 4.944 22.407 1.00 36.03 129 GLU A C 1
ATOM 1004 O O . GLU A 1 129 ? -18.427 5.644 23.400 1.00 36.03 129 GLU A O 1
ATOM 1009 N N . GLU A 1 130 ? -18.963 3.655 22.518 1.00 31.64 130 GLU A N 1
ATOM 1010 C CA . GLU A 1 130 ? -18.684 2.891 23.736 1.00 31.64 130 GLU A CA 1
ATOM 1011 C C . GLU A 1 130 ? -17.218 2.442 23.741 1.00 31.64 130 GLU A C 1
ATOM 1013 O O . GLU A 1 130 ? -16.732 1.776 22.823 1.00 31.64 130 GLU A O 1
ATOM 1018 N N . ARG A 1 131 ? -16.500 2.840 24.796 1.00 38.00 131 ARG A N 1
ATOM 1019 C CA . ARG A 1 131 ? -15.146 2.371 25.101 1.00 38.00 131 ARG A CA 1
ATOM 1020 C C . ARG A 1 131 ? -15.202 0.887 25.458 1.00 38.00 131 ARG A C 1
ATOM 1022 O O . ARG A 1 131 ? -15.943 0.507 26.357 1.00 38.00 131 ARG A O 1
ATOM 1029 N N . VAL A 1 132 ? -14.402 0.075 24.773 1.00 38.22 132 VAL A N 1
ATOM 1030 C CA . VAL A 1 132 ? -14.294 -1.367 25.026 1.00 38.22 132 VAL A CA 1
ATOM 1031 C C . VAL A 1 132 ? -13.493 -1.598 26.310 1.00 38.22 132 VAL A C 1
ATOM 1033 O O . VAL A 1 132 ? -12.320 -1.229 26.385 1.00 38.22 132 VAL A O 1
ATOM 1036 N N . ASP A 1 133 ? -14.145 -2.184 27.314 1.00 32.28 133 ASP A N 1
ATOM 1037 C CA . ASP A 1 133 ? -13.534 -2.699 28.542 1.00 32.28 133 ASP A CA 1
ATOM 1038 C C . ASP A 1 133 ? -12.996 -4.121 28.276 1.00 32.28 133 ASP A C 1
ATOM 1040 O O . ASP A 1 133 ? -13.638 -4.912 27.588 1.00 32.28 133 ASP A O 1
ATOM 1044 N N . LEU A 1 134 ? -11.783 -4.436 28.741 1.00 38.56 134 LEU A N 1
ATOM 1045 C CA . LEU A 1 134 ? -11.038 -5.648 28.357 1.00 38.56 134 LEU A CA 1
ATOM 1046 C C . LEU A 1 134 ? -11.382 -6.841 29.266 1.00 38.56 134 LEU A C 1
ATOM 1048 O O . LEU A 1 134 ? -10.651 -7.143 30.212 1.00 38.56 134 LEU A O 1
ATOM 1052 N N . GLY A 1 135 ? -12.460 -7.555 28.934 1.00 39.19 135 GLY A N 1
ATOM 1053 C CA . GLY A 1 135 ? -12.866 -8.815 29.567 1.00 39.19 135 GLY A CA 1
ATOM 1054 C C . GLY A 1 135 ? -13.429 -9.814 28.550 1.00 39.19 135 GLY A C 1
ATOM 1055 O O . GLY A 1 135 ? -14.615 -10.107 28.580 1.00 39.19 135 GLY A O 1
ATOM 1056 N N . ALA A 1 136 ? -12.579 -10.342 27.661 1.00 42.62 136 ALA A N 1
ATOM 1057 C CA . ALA A 1 136 ? -13.009 -10.959 26.402 1.00 42.62 136 ALA A CA 1
ATOM 1058 C C . ALA A 1 136 ? -13.903 -12.212 26.523 1.00 42.62 136 ALA A C 1
ATOM 1060 O O . ALA A 1 136 ? -13.436 -13.321 26.798 1.00 42.62 136 ALA A O 1
ATOM 1061 N N . THR A 1 137 ? -15.183 -12.040 26.188 1.00 49.75 137 THR A N 1
ATOM 1062 C CA . THR A 1 137 ? -16.099 -13.100 25.731 1.00 49.75 137 THR A CA 1
ATOM 1063 C C . THR A 1 137 ? -15.808 -13.513 24.269 1.00 49.75 137 THR A C 1
ATOM 1065 O O . THR A 1 137 ? -15.091 -12.829 23.536 1.00 49.75 137 THR A O 1
ATOM 1068 N N . VAL A 1 138 ? -16.358 -14.644 23.795 1.00 60.03 138 VAL A N 1
ATOM 1069 C CA . VAL A 1 138 ? -16.174 -15.125 22.400 1.00 60.03 138 VAL A CA 1
ATOM 1070 C C . VAL A 1 138 ? -16.656 -14.090 21.366 1.00 60.03 138 VAL A C 1
ATOM 1072 O O . VAL A 1 138 ? -16.026 -13.922 20.321 1.00 60.03 138 VAL A O 1
ATOM 1075 N N . GLU A 1 139 ? -17.709 -13.331 21.674 1.00 62.41 139 GLU A N 1
ATOM 1076 C CA . GLU A 1 139 ? -18.208 -12.245 20.817 1.00 62.41 139 GLU A CA 1
ATOM 1077 C C . GLU A 1 139 ? -17.215 -11.075 20.710 1.00 62.41 139 GLU A C 1
ATOM 1079 O O . GLU A 1 139 ? -16.979 -10.560 19.614 1.00 62.41 139 GLU A O 1
ATOM 1084 N N . GLU A 1 140 ? -16.549 -10.709 21.809 1.00 64.12 140 GLU A N 1
ATOM 1085 C CA . GLU A 1 140 ? -15.532 -9.648 21.822 1.00 64.12 140 GLU A CA 1
ATOM 1086 C C . GLU A 1 140 ? -14.304 -10.007 20.979 1.00 64.12 140 GLU A C 1
ATOM 1088 O O . GLU A 1 140 ? -13.780 -9.158 20.252 1.00 64.12 140 GLU A O 1
ATOM 1093 N N . THR A 1 141 ? -13.875 -11.275 20.996 1.00 69.25 141 THR A N 1
ATOM 1094 C CA . THR A 1 141 ? -12.750 -11.729 20.155 1.00 69.25 141 THR A CA 1
ATOM 1095 C C . THR A 1 141 ? -13.072 -11.675 18.657 1.00 69.25 141 THR A C 1
ATOM 1097 O O . THR A 1 141 ? -12.237 -11.237 17.862 1.00 69.25 141 THR A O 1
ATOM 1100 N N . SER A 1 142 ? -14.298 -12.038 18.263 1.00 75.94 142 SER A N 1
ATOM 1101 C CA . SER A 1 142 ? -14.759 -11.956 16.868 1.00 75.94 142 SER A CA 1
ATOM 1102 C C . SER A 1 142 ? -14.855 -10.505 16.377 1.00 75.94 142 SER A C 1
ATOM 1104 O O . SER A 1 142 ? -14.407 -10.171 15.271 1.00 75.94 142 SER A O 1
ATOM 1106 N N . LYS A 1 143 ? -15.362 -9.608 17.234 1.00 83.00 143 LYS A N 1
ATOM 1107 C CA . LYS A 1 143 ? -15.427 -8.166 16.962 1.00 83.00 143 LYS A CA 1
ATOM 1108 C C . LYS A 1 143 ? -14.032 -7.556 16.816 1.00 83.00 143 LYS A C 1
ATOM 1110 O O . LYS A 1 143 ? -13.795 -6.799 15.875 1.00 83.00 143 LYS A O 1
ATOM 1115 N N . CYS A 1 144 ? -13.096 -7.925 17.693 1.00 85.31 144 CYS A N 1
ATOM 1116 C CA . CYS A 1 144 ? -11.701 -7.479 17.638 1.00 85.31 144 CYS A CA 1
ATOM 1117 C C . CYS A 1 144 ? -11.046 -7.839 16.294 1.00 85.31 144 CYS A C 1
ATOM 1119 O O . CYS A 1 144 ? -10.522 -6.967 15.595 1.00 85.31 144 CYS A O 1
ATOM 1121 N N . LYS A 1 145 ? -11.171 -9.104 15.877 1.00 88.31 145 LYS A N 1
ATOM 1122 C CA . LYS A 1 145 ? -10.649 -9.590 14.594 1.00 88.31 145 LYS A CA 1
ATOM 1123 C C . LYS A 1 145 ? -11.241 -8.838 13.397 1.00 88.31 145 LYS A C 1
ATOM 1125 O O . LYS A 1 145 ? -10.508 -8.400 12.509 1.00 88.31 145 LYS A O 1
ATOM 1130 N N . SER A 1 146 ? -12.559 -8.654 13.387 1.00 90.19 146 SER A N 1
ATOM 1131 C CA . SER A 1 146 ? -13.278 -7.938 12.324 1.00 90.19 146 SER A CA 1
ATOM 1132 C C . SER A 1 146 ? -12.807 -6.487 12.191 1.00 90.19 146 SER A C 1
ATOM 1134 O O . SER A 1 146 ? -12.477 -6.024 11.098 1.00 90.19 146 SER A O 1
ATOM 1136 N N . MET A 1 147 ? -12.678 -5.785 13.318 1.00 90.31 147 MET A N 1
ATOM 1137 C CA . MET A 1 147 ? -12.176 -4.411 13.350 1.00 90.31 147 MET A CA 1
ATOM 1138 C C . MET A 1 147 ? -10.714 -4.318 12.890 1.00 90.31 147 MET A C 1
ATOM 1140 O O . MET A 1 147 ? -10.341 -3.347 12.228 1.00 90.31 147 MET A O 1
ATOM 1144 N N . ALA A 1 148 ? -9.881 -5.316 13.208 1.00 91.88 148 ALA A N 1
ATOM 1145 C CA . ALA A 1 148 ? -8.485 -5.346 12.780 1.00 91.88 148 ALA A CA 1
ATOM 1146 C C . ALA A 1 148 ? -8.370 -5.500 11.254 1.00 91.88 148 ALA A C 1
ATOM 1148 O O . ALA A 1 148 ? -7.592 -4.780 10.624 1.00 91.88 148 ALA A O 1
ATOM 1149 N N . ILE A 1 149 ? -9.204 -6.355 10.645 1.00 93.69 149 ILE A N 1
ATOM 1150 C CA . ILE A 1 149 ? -9.312 -6.493 9.182 1.00 93.69 149 ILE A CA 1
ATOM 1151 C C . ILE A 1 149 ? -9.669 -5.145 8.540 1.00 93.69 149 ILE A C 1
ATOM 1153 O O . ILE A 1 149 ? -8.994 -4.706 7.602 1.00 93.69 149 ILE A O 1
ATOM 1157 N N . VAL A 1 150 ? -10.691 -4.465 9.069 1.00 93.56 150 VAL A N 1
ATOM 1158 C CA . VAL A 1 150 ? -11.136 -3.153 8.572 1.00 93.56 150 VAL A CA 1
ATOM 1159 C C . VAL A 1 150 ? -10.020 -2.112 8.692 1.00 93.56 150 VAL A C 1
ATOM 1161 O O . VAL A 1 150 ? -9.720 -1.418 7.718 1.00 93.56 150 VAL A O 1
ATOM 1164 N N . ALA A 1 151 ? -9.356 -2.029 9.848 1.00 94.06 151 ALA A N 1
ATOM 1165 C CA . ALA A 1 151 ? -8.254 -1.097 10.082 1.00 94.06 151 ALA A CA 1
ATOM 1166 C C . ALA A 1 151 ? -7.102 -1.305 9.086 1.00 94.06 151 ALA A C 1
ATOM 1168 O O . ALA A 1 151 ? -6.651 -0.353 8.443 1.00 94.06 151 ALA A O 1
ATOM 1169 N N . SER A 1 152 ? -6.661 -2.551 8.895 1.00 95.06 152 SER A N 1
ATOM 1170 C CA . SER A 1 152 ? -5.605 -2.886 7.938 1.00 95.06 152 SER A CA 1
ATOM 1171 C C . SER A 1 152 ? -6.004 -2.591 6.493 1.00 95.06 152 SER A C 1
ATOM 1173 O O . SER A 1 152 ? -5.196 -2.038 5.740 1.00 95.06 152 SER A O 1
ATOM 1175 N N . TYR A 1 153 ? -7.249 -2.881 6.104 1.00 95.06 153 TYR A N 1
ATOM 1176 C CA . TYR A 1 153 ? -7.765 -2.569 4.769 1.00 95.06 153 TYR A CA 1
ATOM 1177 C C . TYR A 1 153 ? -7.802 -1.056 4.504 1.00 95.06 153 TYR A C 1
ATOM 1179 O O . TYR A 1 153 ? -7.303 -0.593 3.472 1.00 95.06 153 TYR A O 1
ATOM 1187 N N . LEU A 1 154 ? -8.312 -0.269 5.456 1.00 94.88 154 LEU A N 1
ATOM 1188 C CA . LEU A 1 154 ? -8.351 1.191 5.366 1.00 94.88 154 LEU A CA 1
ATOM 1189 C C . LEU A 1 154 ? -6.944 1.790 5.329 1.00 94.88 154 LEU A C 1
ATOM 1191 O O . LEU A 1 154 ? -6.653 2.608 4.456 1.00 94.88 154 LEU A O 1
ATOM 1195 N N . CYS A 1 155 ? -6.033 1.359 6.204 1.00 95.81 155 CYS A N 1
ATOM 1196 C CA . CYS A 1 155 ? -4.640 1.802 6.159 1.00 95.81 155 CYS A CA 1
ATOM 1197 C C . CYS A 1 155 ? -3.977 1.456 4.818 1.00 95.81 155 CYS A C 1
ATOM 1199 O O . CYS A 1 155 ? -3.274 2.298 4.255 1.00 95.81 155 CYS A O 1
ATOM 1201 N N . CYS A 1 156 ? -4.245 0.276 4.254 1.00 95.06 156 CYS A N 1
ATOM 1202 C CA . CYS A 1 156 ? -3.743 -0.109 2.936 1.00 95.06 156 CYS A CA 1
ATOM 1203 C C . CYS A 1 156 ? -4.312 0.783 1.818 1.00 95.06 156 CYS A C 1
ATOM 1205 O O . CYS A 1 156 ? -3.570 1.240 0.943 1.00 95.06 156 CYS A O 1
ATOM 1207 N N . ALA A 1 157 ? -5.597 1.140 1.889 1.00 94.75 157 ALA A N 1
ATOM 1208 C CA . ALA A 1 157 ? -6.195 2.124 0.992 1.00 94.75 157 ALA A CA 1
ATOM 1209 C C . ALA A 1 157 ? -5.512 3.497 1.104 1.00 94.75 157 ALA A C 1
ATOM 1211 O O . ALA A 1 157 ? -5.213 4.112 0.079 1.00 94.75 157 ALA A O 1
ATOM 1212 N N . ILE A 1 158 ? -5.214 3.964 2.321 1.00 95.25 158 ILE A N 1
ATOM 1213 C CA . ILE A 1 158 ? -4.527 5.243 2.574 1.00 95.25 158 ILE A CA 1
ATOM 1214 C C . ILE A 1 158 ? -3.156 5.283 1.889 1.00 95.25 158 ILE A C 1
ATOM 1216 O O . ILE A 1 158 ? -2.781 6.326 1.348 1.00 95.25 158 ILE A O 1
ATOM 1220 N N . LEU A 1 159 ? -2.439 4.156 1.804 1.00 95.38 159 LEU A N 1
ATOM 1221 C CA . LEU A 1 159 ? -1.160 4.081 1.084 1.00 95.38 159 LEU A CA 1
ATOM 1222 C C . LEU A 1 159 ? -1.280 4.439 -0.409 1.00 95.38 159 LEU A C 1
ATOM 1224 O O . LEU A 1 159 ? -0.288 4.836 -1.019 1.00 95.38 159 LEU A O 1
ATOM 1228 N N . ARG A 1 160 ? -2.478 4.423 -1.016 1.00 93.56 160 ARG A N 1
ATOM 1229 C CA . ARG A 1 160 ? -2.687 4.947 -2.383 1.00 93.56 160 ARG A CA 1
ATOM 1230 C C . ARG A 1 160 ? -2.287 6.426 -2.514 1.00 93.56 160 ARG A C 1
ATOM 1232 O O . ARG A 1 160 ? -1.934 6.854 -3.619 1.00 93.56 160 ARG A O 1
ATOM 1239 N N . LEU A 1 161 ? -2.299 7.197 -1.421 1.00 92.88 161 LEU A N 1
ATOM 1240 C CA . LEU A 1 161 ? -1.823 8.588 -1.362 1.00 92.88 161 LEU A CA 1
ATOM 1241 C C . LEU A 1 161 ? -0.299 8.721 -1.521 1.00 92.88 161 LEU A C 1
ATOM 1243 O O . LEU A 1 161 ? 0.190 9.832 -1.684 1.00 92.88 161 LEU A O 1
ATOM 1247 N N . LEU A 1 162 ? 0.459 7.620 -1.575 1.00 90.31 162 LEU A N 1
ATOM 1248 C CA . LEU A 1 162 ? 1.841 7.636 -2.073 1.00 90.31 162 LEU A CA 1
ATOM 1249 C C . LEU A 1 162 ? 1.921 8.123 -3.527 1.00 90.31 162 LEU A C 1
ATOM 1251 O O . LEU A 1 162 ? 2.936 8.682 -3.943 1.00 90.31 162 LEU A O 1
ATOM 1255 N N . LYS A 1 163 ? 0.870 7.878 -4.326 1.00 87.00 163 LYS A N 1
ATOM 1256 C CA . LYS A 1 163 ? 0.848 8.203 -5.761 1.00 87.00 163 LYS A CA 1
ATOM 1257 C C . LYS A 1 163 ? -0.312 9.078 -6.194 1.00 87.00 163 LYS A C 1
ATOM 1259 O O . LYS A 1 163 ? -0.120 9.968 -7.025 1.00 87.00 163 LYS A O 1
ATOM 1264 N N . LYS A 1 164 ? -1.522 8.758 -5.738 1.00 88.94 164 LYS A N 1
ATOM 1265 C CA . LYS A 1 164 ? -2.735 9.443 -6.181 1.00 88.94 164 LYS A CA 1
ATOM 1266 C C . LYS A 1 164 ? -2.779 10.837 -5.574 1.00 88.94 164 LYS A C 1
ATOM 1268 O O . LYS A 1 164 ? -2.478 11.009 -4.397 1.00 88.94 164 LYS A O 1
ATOM 1273 N N . SER A 1 165 ? -3.206 11.818 -6.371 1.00 89.94 165 SER A N 1
ATOM 1274 C CA . SER A 1 165 ? -3.545 13.123 -5.812 1.00 89.94 165 SER A CA 1
ATOM 1275 C C . SER A 1 165 ? -4.677 12.961 -4.787 1.00 89.94 165 SER A C 1
ATOM 1277 O O . SER A 1 165 ? -5.546 12.104 -4.993 1.00 89.94 165 SER A O 1
ATOM 1279 N N . PRO A 1 166 ? -4.720 13.793 -3.733 1.00 92.75 166 PRO A N 1
ATOM 1280 C CA . PRO A 1 166 ? -5.791 13.768 -2.735 1.00 92.75 166 PRO A CA 1
ATOM 1281 C C . PRO A 1 166 ? -7.190 13.778 -3.363 1.00 92.75 166 PRO A C 1
ATOM 1283 O O . PRO A 1 166 ? -8.012 12.921 -3.058 1.00 92.75 166 PRO A O 1
ATOM 1286 N N . SER A 1 167 ? -7.423 14.649 -4.347 1.00 91.12 167 SER A N 1
ATOM 1287 C CA . SER A 1 167 ? -8.691 14.732 -5.080 1.00 91.12 167 SER A CA 1
ATOM 1288 C C . SER A 1 167 ? -9.080 13.434 -5.800 1.00 91.12 167 SER A C 1
ATOM 1290 O O . SER A 1 167 ? -10.234 13.014 -5.746 1.00 91.12 167 SER A O 1
ATOM 1292 N N . THR A 1 168 ? -8.127 12.770 -6.461 1.00 91.38 168 THR A N 1
ATOM 1293 C CA . THR A 1 168 ? -8.373 11.498 -7.164 1.00 91.38 168 THR A CA 1
ATOM 1294 C C . THR A 1 168 ? -8.621 10.366 -6.177 1.00 91.38 168 THR A C 1
ATOM 1296 O O . THR A 1 168 ? -9.440 9.485 -6.432 1.00 91.38 168 THR A O 1
ATOM 1299 N N . PHE A 1 169 ? -7.900 10.373 -5.056 1.00 93.62 169 PHE A N 1
ATOM 1300 C CA . PHE A 1 169 ? -8.087 9.405 -3.987 1.00 93.62 169 PHE A CA 1
ATOM 1301 C C . PHE A 1 169 ? -9.494 9.507 -3.387 1.00 93.62 169 PHE A C 1
ATOM 1303 O O . PHE A 1 169 ? -10.200 8.505 -3.371 1.00 93.62 169 PHE A O 1
ATOM 1310 N N . LEU A 1 170 ? -9.925 10.709 -2.991 1.00 93.12 170 LEU A N 1
ATOM 1311 C CA . LEU A 1 170 ? -11.227 10.937 -2.354 1.00 93.12 170 LEU A CA 1
ATOM 1312 C C . LEU A 1 170 ? -12.395 10.578 -3.273 1.00 93.12 170 LEU A C 1
ATOM 1314 O O . LEU A 1 170 ? -13.336 9.931 -2.831 1.00 93.12 170 LEU A O 1
ATOM 1318 N N . LYS A 1 171 ? -12.310 10.920 -4.566 1.00 91.75 171 LYS A N 1
ATOM 1319 C CA . LYS A 1 171 ? -13.322 10.519 -5.561 1.00 91.75 171 LYS A CA 1
ATOM 1320 C C . LYS A 1 171 ? -13.482 9.002 -5.665 1.00 91.75 171 LYS A C 1
ATOM 1322 O O . LYS A 1 171 ? -14.579 8.523 -5.908 1.00 91.75 171 LYS A O 1
ATOM 1327 N N . GLY A 1 172 ? -12.386 8.259 -5.517 1.00 89.25 172 GLY A N 1
ATOM 1328 C CA . GLY A 1 172 ? -12.401 6.799 -5.556 1.00 89.25 172 GLY A CA 1
ATOM 1329 C C . GLY A 1 172 ? -12.637 6.141 -4.199 1.00 89.25 172 GLY A C 1
ATOM 1330 O O . GLY A 1 172 ? -12.704 4.919 -4.157 1.00 89.25 172 GLY A O 1
ATOM 1331 N N . PHE A 1 173 ? -12.712 6.907 -3.107 1.00 91.06 173 PHE A N 1
ATOM 1332 C CA . PHE A 1 173 ? -12.809 6.363 -1.757 1.00 91.06 173 PHE A CA 1
ATOM 1333 C C . PHE A 1 173 ? -14.119 5.604 -1.503 1.00 91.06 173 PHE A C 1
ATOM 1335 O O . PHE A 1 173 ? -14.019 4.493 -0.998 1.00 91.06 173 PHE A O 1
ATOM 1342 N N . PRO A 1 174 ? -15.307 6.086 -1.928 1.00 89.88 174 PRO A N 1
ATOM 1343 C CA . PRO A 1 174 ? -16.551 5.327 -1.768 1.00 89.88 174 PRO A CA 1
ATOM 1344 C C . PRO A 1 174 ? -16.473 3.928 -2.388 1.00 89.88 174 PRO A C 1
ATOM 1346 O O . PRO A 1 174 ? -16.728 2.946 -1.712 1.00 89.88 174 PRO A O 1
ATOM 1349 N N . SER A 1 175 ? -15.938 3.815 -3.609 1.00 90.19 175 SER A N 1
ATOM 1350 C CA . SER A 1 175 ? -15.731 2.514 -4.259 1.00 90.19 175 SER A CA 1
ATOM 1351 C C . SER A 1 175 ? -14.769 1.592 -3.497 1.00 90.19 175 SER A C 1
ATOM 1353 O O . SER A 1 175 ? -14.870 0.381 -3.627 1.00 90.19 175 SER A O 1
ATOM 1355 N N . ILE A 1 176 ? -13.826 2.122 -2.710 1.00 91.25 176 ILE A N 1
ATOM 1356 C CA . ILE A 1 176 ? -12.969 1.285 -1.851 1.00 91.25 176 ILE A CA 1
ATOM 1357 C C . ILE A 1 176 ? -13.787 0.669 -0.718 1.00 91.25 176 ILE A C 1
ATOM 1359 O O . ILE A 1 176 ? -13.547 -0.487 -0.374 1.00 91.25 176 ILE A O 1
ATOM 1363 N N . ILE A 1 177 ? -14.701 1.453 -0.144 1.00 90.12 177 ILE A N 1
ATOM 1364 C CA . ILE A 1 177 ? -15.598 1.022 0.927 1.00 90.12 177 ILE A CA 1
ATOM 1365 C C . ILE A 1 177 ? -16.587 -0.006 0.378 1.00 90.12 177 ILE A C 1
ATOM 1367 O O . ILE A 1 177 ? -16.681 -1.094 0.929 1.00 90.12 177 ILE A O 1
ATOM 1371 N N . ASP A 1 178 ? -17.222 0.280 -0.760 1.00 88.00 178 ASP A N 1
ATOM 1372 C CA . ASP A 1 178 ? -18.227 -0.604 -1.365 1.00 88.00 178 ASP A CA 1
ATOM 1373 C C . ASP A 1 178 ? -17.644 -1.976 -1.744 1.00 88.00 178 ASP A C 1
ATOM 1375 O O . ASP A 1 178 ? -18.264 -3.006 -1.507 1.00 88.00 178 ASP A O 1
ATOM 1379 N N . THR A 1 179 ? -16.414 -2.015 -2.267 1.00 90.38 179 THR A N 1
ATOM 1380 C CA . THR A 1 179 ? -15.741 -3.272 -2.648 1.00 90.38 179 THR A CA 1
ATOM 1381 C C . THR A 1 179 ? -15.185 -4.053 -1.445 1.00 90.38 179 THR A C 1
ATOM 1383 O O . THR A 1 179 ? -14.671 -5.157 -1.609 1.00 90.38 179 THR A O 1
ATOM 1386 N N . PHE A 1 180 ? -15.259 -3.530 -0.215 1.00 91.81 180 PHE A N 1
ATOM 1387 C CA . PHE A 1 180 ? -14.783 -4.266 0.963 1.00 91.81 180 PHE A CA 1
ATOM 1388 C C . PHE A 1 180 ? -15.539 -5.586 1.161 1.00 91.81 180 PHE A C 1
ATOM 1390 O O . PHE A 1 180 ? -14.906 -6.626 1.355 1.00 91.81 180 PHE A O 1
ATOM 1397 N N . ALA A 1 181 ? -16.869 -5.549 1.044 1.00 88.69 181 ALA A N 1
ATOM 1398 C CA . ALA A 1 181 ? -17.730 -6.719 1.214 1.00 88.69 181 ALA A CA 1
ATOM 1399 C C . ALA A 1 181 ? -17.467 -7.807 0.155 1.00 88.69 181 ALA A C 1
ATOM 1401 O O . ALA A 1 181 ? -17.599 -8.993 0.453 1.00 88.69 181 ALA A O 1
ATOM 1402 N N . ASP A 1 182 ? -17.014 -7.421 -1.045 1.00 89.75 182 ASP A N 1
ATOM 1403 C CA . ASP A 1 182 ? -16.661 -8.360 -2.120 1.00 89.75 182 ASP A CA 1
ATOM 1404 C C . ASP A 1 182 ? -15.450 -9.237 -1.754 1.00 89.75 182 ASP A C 1
ATOM 1406 O O . ASP A 1 182 ? -15.322 -10.370 -2.225 1.00 89.75 182 ASP A O 1
ATOM 1410 N N . PHE A 1 183 ? -14.541 -8.721 -0.921 1.00 90.88 183 PHE A N 1
ATOM 1411 C CA . PHE A 1 183 ? -13.355 -9.452 -0.474 1.00 90.88 183 PHE A CA 1
ATOM 1412 C C . PHE A 1 183 ? -13.539 -10.105 0.898 1.00 90.88 183 PHE A C 1
ATOM 1414 O O . PHE A 1 183 ? -13.062 -11.221 1.094 1.00 90.88 183 PHE A O 1
ATOM 1421 N N . TYR A 1 184 ? -14.234 -9.449 1.829 1.00 91.31 184 TYR A N 1
ATOM 1422 C CA . TYR A 1 184 ? -14.364 -9.890 3.222 1.00 91.31 184 TYR A CA 1
ATOM 1423 C C . TYR A 1 184 ? -15.815 -10.197 3.599 1.00 91.31 184 TYR A C 1
ATOM 1425 O O . TYR A 1 184 ? -16.395 -9.558 4.470 1.00 91.31 184 TYR A O 1
ATOM 1433 N N . TYR A 1 185 ? -16.387 -11.229 2.981 1.00 83.88 185 TYR A N 1
ATOM 1434 C CA . TYR A 1 185 ? -17.768 -11.672 3.228 1.00 83.88 185 TYR A CA 1
ATOM 1435 C C . TYR A 1 185 ? -18.044 -12.130 4.674 1.00 83.88 185 TYR A C 1
ATOM 1437 O O . TYR A 1 185 ? -19.197 -12.292 5.062 1.00 83.88 185 TYR A O 1
ATOM 1445 N N . THR A 1 186 ? -16.996 -12.391 5.461 1.00 79.75 186 THR A N 1
ATOM 1446 C CA . THR A 1 186 ? -17.084 -12.826 6.864 1.00 79.75 186 THR A CA 1
ATOM 1447 C C . THR A 1 186 ? -17.162 -11.670 7.857 1.00 79.75 186 THR A C 1
ATOM 1449 O O . THR A 1 186 ? -17.396 -11.910 9.040 1.00 79.75 186 THR A O 1
ATOM 1452 N N . VAL A 1 187 ? -16.945 -10.436 7.399 1.00 84.50 187 VAL A N 1
ATOM 1453 C CA . VAL A 1 187 ? -16.940 -9.233 8.230 1.00 84.50 187 VAL A CA 1
ATOM 1454 C C . VAL A 1 187 ? -18.182 -8.415 7.916 1.00 84.50 187 VAL A C 1
ATOM 1456 O O . VAL A 1 187 ? -18.512 -8.205 6.751 1.00 84.50 187 VAL A O 1
ATOM 1459 N N . ASP A 1 188 ? -18.851 -7.924 8.957 1.00 81.19 188 ASP A N 1
ATOM 1460 C CA . ASP A 1 188 ? -19.978 -7.015 8.783 1.00 81.19 188 ASP A CA 1
ATOM 1461 C C . ASP A 1 188 ? -19.525 -5.730 8.074 1.00 81.19 188 ASP A C 1
ATOM 1463 O O . ASP A 1 188 ? -18.672 -4.984 8.574 1.00 81.19 188 ASP A O 1
ATOM 1467 N N . ALA A 1 189 ? -20.101 -5.492 6.897 1.00 70.69 189 ALA A N 1
ATOM 1468 C CA . ALA A 1 189 ? -19.773 -4.367 6.040 1.00 70.69 189 ALA A CA 1
ATOM 1469 C C . ALA A 1 189 ? -20.102 -3.021 6.701 1.00 70.69 189 ALA A C 1
ATOM 1471 O O . ALA A 1 189 ? -19.415 -2.041 6.418 1.00 70.69 189 ALA A O 1
ATOM 1472 N N . GLU A 1 190 ? -21.075 -2.952 7.619 1.00 77.12 190 GLU A N 1
ATOM 1473 C CA . GLU A 1 190 ? -21.417 -1.703 8.323 1.00 77.12 190 GLU A CA 1
ATOM 1474 C C . GLU A 1 190 ? -20.203 -1.102 9.047 1.00 77.12 190 GLU A C 1
ATOM 1476 O O . GLU A 1 190 ? -19.964 0.108 9.005 1.00 77.12 190 GLU A O 1
ATOM 1481 N N . THR A 1 191 ? -19.339 -1.971 9.571 1.00 74.81 191 THR A N 1
ATOM 1482 C CA . THR A 1 191 ? -18.115 -1.616 10.294 1.00 74.81 191 THR A CA 1
ATOM 1483 C C . THR A 1 191 ? -17.192 -0.672 9.513 1.00 74.81 191 THR A C 1
ATOM 1485 O O . THR A 1 191 ? -16.535 0.189 10.109 1.00 74.81 191 THR A O 1
ATOM 1488 N N . ILE A 1 192 ? -17.114 -0.806 8.182 1.00 82.44 192 ILE A N 1
ATOM 1489 C CA . ILE A 1 192 ? -16.208 0.013 7.365 1.00 82.44 192 ILE A CA 1
ATOM 1490 C C . ILE A 1 192 ? -16.782 1.404 7.041 1.00 82.44 192 ILE A C 1
ATOM 1492 O O . ILE A 1 192 ? -16.013 2.350 6.838 1.00 82.44 192 ILE A O 1
ATOM 1496 N N . TYR A 1 193 ? -18.108 1.571 7.049 1.00 77.00 193 TYR A N 1
ATOM 1497 C CA . TYR A 1 193 ? -18.760 2.826 6.653 1.00 77.00 193 TYR A CA 1
ATOM 1498 C C . TYR A 1 193 ? -18.538 3.974 7.651 1.00 77.00 193 TYR A C 1
ATOM 1500 O O . TYR A 1 193 ? -18.639 5.141 7.274 1.00 77.00 193 TYR A O 1
ATOM 1508 N N . HIS A 1 194 ? -18.131 3.679 8.888 1.00 75.25 194 HIS A N 1
ATOM 1509 C CA . HIS A 1 194 ? -17.871 4.690 9.921 1.00 75.25 194 HIS A CA 1
ATOM 1510 C C . HIS A 1 194 ? -16.578 5.497 9.719 1.00 75.25 194 HIS A C 1
ATOM 1512 O O . HIS A 1 194 ? -16.318 6.464 10.445 1.00 75.25 194 HIS A O 1
ATOM 1518 N N . PHE A 1 195 ? -15.736 5.133 8.749 1.00 82.06 195 PHE A N 1
ATOM 1519 C CA . PHE A 1 195 ? -14.515 5.875 8.463 1.00 82.06 195 PHE A CA 1
ATOM 1520 C C . PHE A 1 195 ? -14.707 6.871 7.314 1.00 82.06 195 PHE A C 1
ATOM 1522 O O . PHE A 1 195 ? -15.048 6.511 6.190 1.00 82.06 195 PHE A O 1
ATOM 1529 N N . SER A 1 196 ? -14.376 8.139 7.569 1.00 81.50 196 SER A N 1
ATOM 1530 C CA . SER A 1 196 ? -14.347 9.184 6.545 1.00 81.50 196 SER A CA 1
ATOM 1531 C C . SER A 1 196 ? -12.977 9.848 6.472 1.00 81.50 196 SER A C 1
ATOM 1533 O O . SER A 1 196 ? -12.312 10.080 7.483 1.00 81.50 196 SER A O 1
ATOM 1535 N N . MET A 1 197 ? -12.557 10.186 5.253 1.00 85.31 197 MET A N 1
ATOM 1536 C CA . MET A 1 197 ? -11.339 10.952 5.016 1.00 85.31 197 MET A CA 1
ATOM 1537 C C . MET A 1 197 ? -11.683 12.342 4.494 1.00 85.31 197 MET A C 1
ATOM 1539 O O . MET A 1 197 ? -12.344 12.492 3.468 1.00 85.31 197 MET A O 1
ATOM 1543 N N . SER A 1 198 ? -11.203 13.375 5.185 1.00 86.44 198 SER A N 1
ATOM 1544 C CA . SER A 1 198 ? -11.315 14.751 4.699 1.00 86.44 198 SER A CA 1
ATOM 1545 C C . SER A 1 198 ? -10.246 15.070 3.650 1.00 86.44 19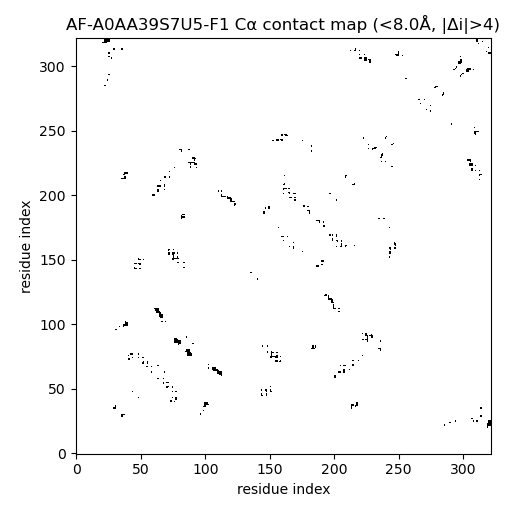8 SER A C 1
ATOM 1547 O O . SER A 1 198 ? -9.163 14.479 3.634 1.00 86.44 198 SER A O 1
ATOM 1549 N N . GLU A 1 199 ? -10.519 16.062 2.801 1.00 88.38 199 GLU A N 1
ATOM 1550 C CA . GLU A 1 199 ? -9.547 16.559 1.821 1.00 88.38 199 GLU A CA 1
ATOM 1551 C C . GLU A 1 199 ? -8.246 17.026 2.478 1.00 88.38 199 GLU A C 1
ATOM 1553 O O . GLU A 1 199 ? -7.152 16.652 2.058 1.00 88.38 199 GLU A O 1
ATOM 1558 N N . GLN A 1 200 ? -8.377 17.742 3.590 1.00 85.69 200 GLN A N 1
ATOM 1559 C CA . GLN A 1 200 ? -7.282 18.149 4.461 1.00 85.69 200 GLN A CA 1
ATOM 1560 C C . GLN A 1 200 ? -6.379 16.973 4.862 1.00 85.69 200 GLN A C 1
ATOM 1562 O O . GLN A 1 200 ? -5.163 17.033 4.662 1.00 85.69 200 GLN A O 1
ATOM 1567 N N . MET A 1 201 ? -6.973 15.907 5.415 1.00 89.06 201 MET A N 1
ATOM 1568 C CA . MET A 1 201 ? -6.245 14.711 5.847 1.00 89.06 201 MET A CA 1
ATOM 1569 C C . MET A 1 201 ? -5.483 14.104 4.671 1.00 89.06 201 MET A C 1
ATOM 1571 O O . MET A 1 201 ? -4.278 13.871 4.768 1.00 89.06 201 MET A O 1
ATOM 1575 N N . ALA A 1 202 ? -6.159 13.927 3.533 1.00 91.81 202 ALA A N 1
ATOM 1576 C CA . ALA A 1 202 ? -5.555 13.358 2.336 1.00 91.81 202 ALA A CA 1
ATOM 1577 C C . ALA A 1 202 ? -4.371 14.201 1.823 1.00 91.81 202 ALA A C 1
ATOM 1579 O O . ALA A 1 202 ? -3.335 13.646 1.453 1.00 91.81 202 ALA A O 1
ATOM 1580 N N . HIS A 1 203 ? -4.478 15.534 1.846 1.00 90.31 203 HIS A N 1
ATOM 1581 C CA . HIS A 1 203 ? -3.395 16.444 1.462 1.00 90.31 203 HIS A CA 1
ATOM 1582 C C . HIS A 1 203 ? -2.176 16.347 2.379 1.00 90.31 203 HIS A C 1
ATOM 1584 O O . HIS A 1 203 ? -1.047 16.262 1.884 1.00 90.31 203 HIS A O 1
ATOM 1590 N N . VAL A 1 204 ? -2.390 16.351 3.696 1.00 89.38 204 VAL A N 1
ATOM 1591 C CA . VAL A 1 204 ? -1.300 16.273 4.675 1.00 89.38 204 VAL A CA 1
ATOM 1592 C C . VAL A 1 204 ? -0.593 14.925 4.582 1.00 89.38 204 VAL A C 1
ATOM 1594 O O . VAL A 1 204 ? 0.632 14.902 4.490 1.00 89.38 204 VAL A O 1
ATOM 1597 N N . ILE A 1 205 ? -1.340 13.820 4.507 1.00 92.19 205 ILE A N 1
ATOM 1598 C CA . ILE A 1 205 ? -0.775 12.471 4.358 1.00 92.19 205 ILE A CA 1
ATOM 1599 C C . ILE A 1 205 ? 0.031 12.358 3.058 1.00 92.19 205 ILE A C 1
ATOM 1601 O O . ILE A 1 205 ? 1.184 11.934 3.085 1.00 92.19 205 ILE A O 1
ATOM 1605 N N . HIS A 1 206 ? -0.535 12.788 1.925 1.00 91.81 206 HIS A N 1
ATOM 1606 C CA . HIS A 1 206 ? 0.149 12.759 0.629 1.00 91.81 206 HIS A CA 1
ATOM 1607 C C . HIS A 1 206 ? 1.444 13.593 0.640 1.00 91.81 206 HIS A C 1
ATOM 1609 O O . HIS A 1 206 ? 2.476 13.149 0.135 1.00 91.81 206 HIS A O 1
ATOM 1615 N N . SER A 1 207 ? 1.420 14.789 1.239 1.00 88.44 207 SER A N 1
ATOM 1616 C CA . SER A 1 207 ? 2.615 15.634 1.382 1.00 88.44 207 SER A CA 1
ATOM 1617 C C . SER A 1 207 ? 3.670 14.983 2.281 1.00 88.44 207 SER A C 1
ATOM 1619 O O . SER A 1 207 ? 4.848 14.924 1.929 1.00 88.44 207 SER A O 1
ATOM 1621 N N . ALA A 1 208 ? 3.247 14.437 3.421 1.00 87.62 208 ALA A N 1
ATOM 1622 C CA . ALA A 1 208 ? 4.139 13.817 4.388 1.00 87.62 208 ALA A CA 1
ATOM 1623 C C . ALA A 1 208 ? 4.817 12.559 3.810 1.00 87.62 208 ALA A C 1
ATOM 1625 O O . ALA A 1 208 ? 6.025 12.387 3.972 1.00 87.62 208 ALA A O 1
ATOM 1626 N N . PHE A 1 209 ? 4.085 11.742 3.044 1.00 89.12 209 PHE A N 1
ATOM 1627 C CA . PHE A 1 209 ? 4.664 10.606 2.326 1.00 89.12 209 PHE A CA 1
ATOM 1628 C C . PHE A 1 209 ? 5.696 11.030 1.282 1.00 89.12 209 PHE A C 1
ATOM 1630 O O . PHE A 1 209 ? 6.774 10.439 1.240 1.00 89.12 209 PHE A O 1
ATOM 1637 N N . LYS A 1 210 ? 5.418 12.066 0.474 1.00 84.25 210 LYS A N 1
ATOM 1638 C CA . LYS A 1 210 ? 6.365 12.561 -0.545 1.00 84.25 210 LYS A CA 1
ATOM 1639 C C . LYS A 1 210 ? 7.731 12.932 0.031 1.00 84.25 210 LYS A C 1
ATOM 1641 O O . LYS A 1 210 ? 8.736 12.738 -0.646 1.00 84.25 210 LYS A O 1
ATOM 1646 N N . ASN A 1 211 ? 7.760 13.414 1.271 1.00 81.69 211 ASN A N 1
ATOM 1647 C CA . ASN A 1 211 ? 8.980 13.849 1.946 1.00 81.69 211 ASN A CA 1
ATOM 1648 C C . ASN A 1 211 ? 9.697 12.726 2.717 1.00 81.69 211 ASN A C 1
ATOM 1650 O O . ASN A 1 211 ? 10.808 12.940 3.194 1.00 81.69 211 ASN A O 1
ATOM 1654 N N . ASN A 1 212 ? 9.103 11.534 2.841 1.00 85.75 212 ASN A N 1
ATOM 1655 C CA . ASN A 1 212 ? 9.688 10.413 3.577 1.00 85.75 212 ASN A CA 1
ATOM 1656 C C . ASN A 1 212 ? 10.023 9.242 2.639 1.00 85.75 212 ASN A C 1
ATOM 1658 O O . ASN A 1 212 ? 9.261 8.285 2.499 1.00 85.75 212 ASN A O 1
ATOM 1662 N N . ILE A 1 213 ? 11.181 9.336 1.980 1.00 85.94 213 ILE A N 1
ATOM 1663 C CA . ILE A 1 213 ? 11.672 8.320 1.034 1.00 85.94 213 ILE A CA 1
ATOM 1664 C C . ILE A 1 213 ? 11.790 6.925 1.683 1.00 85.94 213 ILE A C 1
ATOM 1666 O O . ILE A 1 213 ? 11.335 5.965 1.059 1.00 85.94 213 ILE A O 1
ATOM 1670 N N . PRO A 1 214 ? 12.333 6.762 2.908 1.00 87.31 214 PRO A N 1
ATOM 1671 C CA . PRO A 1 214 ? 12.425 5.441 3.527 1.00 87.31 214 PRO A CA 1
ATOM 1672 C C . PRO A 1 214 ? 11.067 4.755 3.727 1.00 87.31 214 PRO A C 1
ATOM 1674 O O . PRO A 1 214 ? 10.962 3.560 3.472 1.00 87.31 214 PRO A O 1
ATOM 1677 N N . LEU A 1 215 ? 10.003 5.489 4.082 1.00 88.88 215 LEU A N 1
ATOM 1678 C CA . LEU A 1 215 ? 8.651 4.918 4.169 1.00 88.88 215 LEU A CA 1
ATOM 1679 C C . LEU A 1 215 ? 8.102 4.490 2.804 1.00 88.88 215 LEU A C 1
ATOM 1681 O O . LEU A 1 215 ? 7.499 3.423 2.698 1.00 88.88 215 LEU A O 1
ATOM 1685 N N . GLN A 1 216 ? 8.322 5.288 1.752 1.00 89.81 216 GLN A N 1
ATOM 1686 C CA . GLN A 1 216 ? 7.931 4.900 0.389 1.00 89.81 216 GLN A CA 1
ATOM 1687 C C . GLN A 1 216 ? 8.620 3.589 -0.016 1.00 89.81 216 GLN A C 1
ATOM 1689 O O . GLN A 1 216 ? 7.976 2.678 -0.536 1.00 89.81 216 GLN A O 1
ATOM 1694 N N . ARG A 1 217 ? 9.920 3.486 0.281 1.00 87.81 217 ARG A N 1
ATOM 1695 C CA . ARG A 1 217 ? 10.756 2.305 0.048 1.00 87.81 217 ARG A CA 1
ATOM 1696 C C . AR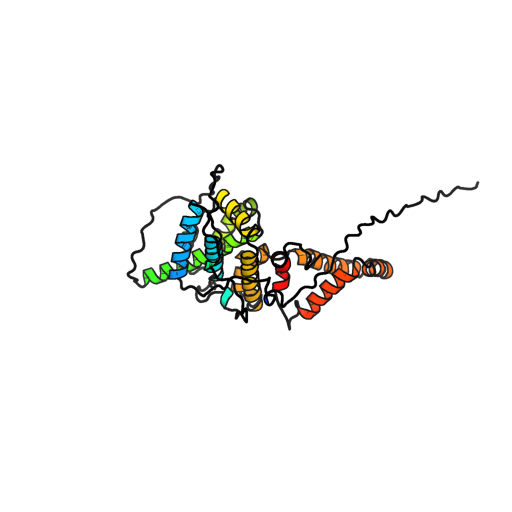G A 1 217 ? 10.292 1.085 0.848 1.00 87.81 217 ARG A C 1
ATOM 1698 O O . ARG A 1 217 ? 10.211 0.001 0.280 1.00 87.81 217 ARG A O 1
ATOM 1705 N N . THR A 1 218 ? 9.925 1.264 2.119 1.00 89.69 218 THR A N 1
ATOM 1706 C CA . THR A 1 218 ? 9.320 0.205 2.941 1.00 89.69 218 THR A CA 1
ATOM 1707 C C . THR A 1 218 ? 8.072 -0.353 2.266 1.00 89.69 218 THR A C 1
ATOM 1709 O O . THR A 1 218 ? 7.993 -1.556 2.047 1.00 89.69 218 THR A O 1
ATOM 1712 N N . VAL A 1 219 ? 7.122 0.497 1.862 1.00 91.44 219 VAL A N 1
ATOM 1713 C CA . VAL A 1 219 ? 5.866 0.021 1.257 1.00 91.44 219 VAL A CA 1
ATOM 1714 C C . VAL A 1 219 ? 6.121 -0.809 0.001 1.00 91.44 219 VAL A C 1
ATOM 1716 O O . VAL A 1 219 ? 5.529 -1.875 -0.156 1.00 91.44 219 VAL A O 1
ATOM 1719 N N . VAL A 1 220 ? 7.011 -0.356 -0.885 1.00 89.25 220 VAL A N 1
ATOM 1720 C CA . VAL A 1 220 ? 7.275 -1.081 -2.136 1.00 89.25 220 VAL A CA 1
ATOM 1721 C C . VAL A 1 220 ? 8.060 -2.368 -1.929 1.00 89.25 220 VAL A C 1
ATOM 1723 O O . VAL A 1 220 ? 7.828 -3.316 -2.671 1.00 89.25 220 VAL A O 1
ATOM 1726 N N . PHE A 1 221 ? 8.940 -2.430 -0.925 1.00 87.69 221 PHE A N 1
ATOM 1727 C CA . PHE A 1 221 ? 9.659 -3.655 -0.580 1.00 87.69 221 PHE A CA 1
ATOM 1728 C C . PHE A 1 221 ? 8.689 -4.761 -0.151 1.00 87.69 221 PHE A C 1
ATOM 1730 O O . PHE A 1 221 ? 8.671 -5.832 -0.753 1.00 87.69 221 PHE A O 1
ATOM 1737 N N . TYR A 1 222 ? 7.837 -4.482 0.841 1.00 88.06 222 TYR A N 1
ATOM 1738 C CA . TYR A 1 222 ? 6.872 -5.467 1.341 1.00 88.06 222 TYR A CA 1
ATOM 1739 C C . TYR A 1 222 ? 5.845 -5.844 0.271 1.00 88.06 222 TYR A C 1
ATOM 1741 O O . TYR A 1 222 ? 5.557 -7.024 0.090 1.00 88.06 222 TYR A O 1
ATOM 1749 N N . LEU A 1 223 ? 5.349 -4.868 -0.496 1.00 89.50 223 LEU A N 1
ATOM 1750 C CA . LEU A 1 223 ? 4.397 -5.130 -1.571 1.00 89.50 223 LEU A CA 1
ATOM 1751 C C . LEU A 1 223 ? 4.987 -6.003 -2.687 1.00 89.50 223 LEU A C 1
ATOM 1753 O O . LEU A 1 223 ? 4.311 -6.919 -3.152 1.00 89.50 223 LEU A O 1
ATOM 1757 N N . ALA A 1 224 ? 6.213 -5.714 -3.135 1.00 86.94 224 ALA A N 1
ATOM 1758 C CA . ALA A 1 224 ? 6.872 -6.499 -4.176 1.00 86.94 224 ALA A CA 1
ATOM 1759 C C . ALA A 1 224 ? 7.063 -7.949 -3.725 1.00 86.94 224 ALA A C 1
ATOM 1761 O O . ALA A 1 224 ? 6.650 -8.861 -4.436 1.00 86.94 224 ALA A O 1
ATOM 1762 N N . ASN A 1 225 ? 7.578 -8.146 -2.507 1.00 85.69 225 ASN A N 1
ATOM 1763 C CA . ASN A 1 225 ? 7.774 -9.475 -1.930 1.00 85.69 225 ASN A CA 1
ATOM 1764 C C . ASN A 1 225 ? 6.451 -10.242 -1.800 1.00 85.69 225 ASN A C 1
ATOM 1766 O O . ASN A 1 225 ? 6.377 -11.412 -2.167 1.00 85.69 225 ASN A O 1
ATOM 1770 N N . ALA A 1 226 ? 5.387 -9.583 -1.332 1.00 88.31 226 ALA A N 1
ATOM 1771 C CA . ALA A 1 226 ? 4.067 -10.199 -1.237 1.00 88.31 226 ALA A CA 1
ATOM 1772 C C . ALA A 1 226 ? 3.550 -10.644 -2.613 1.00 88.31 226 ALA A C 1
ATOM 1774 O O . ALA A 1 226 ? 3.057 -11.757 -2.763 1.00 88.31 226 ALA A O 1
ATOM 1775 N N . GLN A 1 227 ? 3.706 -9.814 -3.647 1.00 87.06 227 GLN A N 1
ATOM 1776 C CA . GLN A 1 227 ? 3.315 -10.190 -5.007 1.00 87.06 227 GLN A CA 1
ATOM 1777 C C . GLN A 1 227 ? 4.169 -11.304 -5.616 1.00 87.06 227 GLN A C 1
ATOM 1779 O O . GLN A 1 227 ? 3.654 -12.040 -6.456 1.00 87.06 227 GLN A O 1
ATOM 1784 N N . ASP A 1 228 ? 5.440 -11.413 -5.228 1.00 84.88 228 ASP A N 1
ATOM 1785 C CA . ASP A 1 228 ? 6.335 -12.490 -5.663 1.00 84.88 228 ASP A CA 1
ATOM 1786 C C . ASP A 1 228 ? 5.905 -13.843 -5.076 1.00 84.88 228 ASP A C 1
ATOM 1788 O O . ASP A 1 228 ? 5.979 -14.861 -5.762 1.00 84.88 228 ASP A O 1
ATOM 1792 N N . GLY A 1 229 ? 5.400 -13.852 -3.837 1.00 84.44 229 GLY A N 1
ATOM 1793 C CA . GLY A 1 229 ? 4.928 -15.066 -3.162 1.00 84.44 229 GLY A CA 1
ATOM 1794 C C . GLY A 1 229 ? 3.491 -15.491 -3.492 1.00 84.44 229 GLY A C 1
ATOM 1795 O O . GLY A 1 229 ? 3.117 -16.633 -3.223 1.00 84.44 229 GLY A O 1
ATOM 1796 N N . LEU A 1 230 ? 2.670 -14.605 -4.062 1.00 86.81 230 LEU A N 1
ATOM 1797 C CA . LEU A 1 230 ? 1.261 -14.880 -4.358 1.00 86.81 230 LEU A CA 1
ATOM 1798 C C . LEU A 1 230 ? 1.051 -15.422 -5.776 1.00 86.81 230 LEU A C 1
ATOM 1800 O O . LEU A 1 230 ? 1.624 -14.940 -6.753 1.00 86.81 230 LEU A O 1
ATOM 1804 N N . GLN A 1 231 ? 0.129 -16.376 -5.908 1.00 85.38 231 GLN A N 1
ATOM 1805 C CA . GLN A 1 231 ? -0.294 -16.876 -7.215 1.00 85.38 231 GLN A CA 1
ATOM 1806 C C . GLN A 1 231 ? -1.126 -15.807 -7.949 1.00 85.38 231 GLN A C 1
ATOM 1808 O O . GLN A 1 231 ? -2.104 -15.326 -7.381 1.00 85.38 231 GLN A O 1
ATOM 1813 N N . PRO A 1 232 ? -0.830 -15.462 -9.221 1.00 82.81 232 PRO A N 1
ATOM 1814 C CA . PRO A 1 232 ? -1.529 -14.388 -9.944 1.00 82.81 232 PRO A CA 1
ATOM 1815 C C . PRO A 1 232 ? -3.048 -14.554 -10.087 1.00 82.81 232 PRO A C 1
ATOM 1817 O O . PRO A 1 232 ? -3.747 -13.586 -10.376 1.00 82.81 232 PRO A O 1
ATOM 1820 N N . ILE A 1 233 ? -3.546 -15.781 -9.932 1.00 84.81 233 ILE A N 1
ATOM 1821 C CA . ILE A 1 233 ? -4.969 -16.127 -10.011 1.00 84.81 233 ILE A CA 1
ATOM 1822 C C . ILE A 1 233 ? -5.667 -16.135 -8.641 1.00 84.81 233 ILE A C 1
ATOM 1824 O O . ILE A 1 233 ? -6.879 -16.324 -8.592 1.00 84.81 233 ILE A O 1
ATOM 1828 N N . SER A 1 234 ? -4.934 -15.953 -7.535 1.00 89.06 234 SER A N 1
ATOM 1829 C CA . SER A 1 234 ? -5.503 -16.037 -6.186 1.00 89.06 234 SER A CA 1
ATOM 1830 C C . SER A 1 234 ? -6.329 -14.799 -5.828 1.00 89.06 234 SER A C 1
ATOM 1832 O O . SER A 1 234 ? -6.118 -13.696 -6.349 1.00 89.06 234 SER A O 1
ATOM 1834 N N . GLN A 1 235 ? -7.279 -14.969 -4.908 1.00 90.38 235 GLN A N 1
ATOM 1835 C CA . GLN A 1 235 ? -8.112 -13.868 -4.428 1.00 90.38 235 GLN A CA 1
ATOM 1836 C C . GLN A 1 235 ? -7.272 -12.827 -3.673 1.00 90.38 235 GLN A C 1
ATOM 1838 O O . GLN A 1 235 ? -7.480 -11.631 -3.852 1.00 90.38 235 GLN A O 1
ATOM 1843 N N . GLU A 1 236 ? -6.258 -13.261 -2.922 1.00 90.94 236 GLU A N 1
ATOM 1844 C CA . GLU A 1 236 ? -5.303 -12.405 -2.207 1.00 90.94 236 GLU A CA 1
ATOM 1845 C C . GLU A 1 236 ? -4.490 -11.544 -3.173 1.00 90.94 236 GLU A C 1
ATOM 1847 O O . GLU A 1 236 ? -4.295 -10.352 -2.928 1.00 90.94 236 GLU A O 1
ATOM 1852 N N . TYR A 1 237 ? -4.045 -12.120 -4.297 1.00 89.81 237 TYR A N 1
ATOM 1853 C CA . TYR A 1 237 ? -3.356 -11.363 -5.338 1.00 89.81 237 TYR A CA 1
ATOM 1854 C C . TYR A 1 237 ? -4.272 -10.285 -5.924 1.00 89.81 237 TYR A C 1
ATOM 1856 O O . TYR A 1 237 ? -3.853 -9.137 -6.090 1.00 89.81 237 TYR A O 1
ATOM 1864 N N . ASN A 1 238 ? -5.536 -10.626 -6.196 1.00 91.06 238 ASN A N 1
ATOM 1865 C CA . ASN A 1 238 ? -6.528 -9.687 -6.721 1.00 91.06 238 ASN A CA 1
ATOM 1866 C C . ASN A 1 238 ? -6.884 -8.585 -5.717 1.00 91.06 238 ASN A C 1
ATOM 1868 O O . ASN A 1 238 ? -6.935 -7.418 -6.107 1.00 91.06 238 ASN A O 1
ATOM 1872 N N . LEU A 1 239 ? -7.046 -8.926 -4.436 1.00 92.88 239 LEU A N 1
ATOM 1873 C CA . LEU A 1 239 ? -7.238 -7.975 -3.344 1.00 92.88 239 LEU A CA 1
ATOM 1874 C C . LEU A 1 239 ? -6.060 -7.004 -3.273 1.00 92.88 239 LEU A C 1
ATOM 1876 O O . LEU A 1 239 ? -6.256 -5.792 -3.354 1.00 92.88 239 LEU A O 1
ATOM 1880 N N . LEU A 1 240 ? -4.831 -7.520 -3.202 1.00 91.56 240 LEU A N 1
ATOM 1881 C CA . LEU A 1 240 ? -3.618 -6.710 -3.107 1.00 91.56 240 LEU A CA 1
ATOM 1882 C C . LEU A 1 240 ? -3.435 -5.803 -4.335 1.00 91.56 240 LEU A C 1
ATOM 1884 O O . LEU A 1 240 ? -3.094 -4.617 -4.218 1.00 91.56 240 LEU A O 1
ATOM 1888 N N . LYS A 1 241 ? -3.711 -6.347 -5.524 1.00 90.38 241 LYS A N 1
ATOM 1889 C CA . LYS A 1 241 ? -3.681 -5.619 -6.793 1.00 90.38 241 LYS A CA 1
ATOM 1890 C C . LYS A 1 241 ? -4.711 -4.502 -6.825 1.00 90.38 241 LYS A C 1
ATOM 1892 O O . LYS A 1 241 ? -4.350 -3.384 -7.197 1.00 90.38 241 LYS A O 1
ATOM 1897 N N . PHE A 1 242 ? -5.949 -4.783 -6.423 1.00 91.94 242 PHE A N 1
ATOM 1898 C CA . PHE A 1 242 ? -7.024 -3.803 -6.337 1.00 91.94 242 PHE A CA 1
ATOM 1899 C C . PHE A 1 242 ? -6.679 -2.705 -5.331 1.00 91.94 242 PHE A C 1
ATOM 1901 O O . PHE A 1 242 ? -6.676 -1.523 -5.685 1.00 91.94 242 PHE A O 1
ATOM 1908 N N . ILE A 1 243 ? -6.369 -3.081 -4.088 1.00 92.12 243 ILE A N 1
ATOM 1909 C CA . ILE A 1 243 ? -6.260 -2.152 -2.964 1.00 92.12 243 ILE A CA 1
ATOM 1910 C C . ILE A 1 243 ? -5.027 -1.255 -3.064 1.00 92.12 243 ILE A C 1
ATOM 1912 O O . ILE A 1 243 ? -5.122 -0.079 -2.727 1.00 92.12 243 ILE A O 1
ATOM 1916 N N . LEU A 1 244 ? -3.899 -1.737 -3.592 1.00 91.44 244 LEU A N 1
ATOM 1917 C CA . LEU A 1 244 ? -2.661 -0.956 -3.585 1.00 91.44 244 LEU A CA 1
ATOM 1918 C C . LEU A 1 244 ? -1.839 -1.093 -4.866 1.00 91.44 244 LEU A C 1
ATOM 1920 O O . LEU A 1 244 ? -1.463 -0.075 -5.456 1.00 91.44 244 LEU A O 1
ATOM 1924 N N . ALA A 1 245 ? -1.576 -2.320 -5.318 1.00 89.62 245 ALA A N 1
ATOM 1925 C CA . ALA A 1 245 ? -0.479 -2.574 -6.246 1.00 89.62 245 ALA A CA 1
ATOM 1926 C C . ALA A 1 245 ? -0.619 -1.834 -7.583 1.00 89.62 245 ALA A C 1
ATOM 1928 O O . ALA A 1 245 ? 0.266 -1.065 -7.963 1.00 89.62 245 ALA A O 1
ATOM 1929 N N . GLN A 1 246 ? -1.785 -1.938 -8.228 1.00 86.88 246 GLN A N 1
ATOM 1930 C CA . GLN A 1 246 ? -2.053 -1.291 -9.520 1.00 86.88 246 GLN A CA 1
ATOM 1931 C C . GLN A 1 246 ? -1.978 0.247 -9.476 1.00 86.88 246 GLN A C 1
ATOM 1933 O O . GLN A 1 246 ? -1.930 0.919 -10.511 1.00 86.88 246 GLN A O 1
ATOM 1938 N N . HIS A 1 247 ? -2.063 0.834 -8.278 1.00 86.88 247 HIS A N 1
ATOM 1939 C CA . HIS A 1 247 ? -2.091 2.280 -8.089 1.00 86.88 247 HIS A CA 1
ATOM 1940 C C . HIS A 1 247 ? -0.707 2.881 -7.900 1.00 86.88 247 HIS A C 1
ATOM 1942 O O . HIS A 1 247 ? -0.503 4.034 -8.291 1.00 86.88 247 HIS A O 1
ATOM 1948 N N . ILE A 1 248 ? 0.222 2.124 -7.318 1.00 85.38 248 ILE A N 1
ATOM 1949 C CA . ILE A 1 248 ? 1.591 2.590 -7.103 1.00 85.38 248 ILE A CA 1
ATOM 1950 C C . ILE A 1 248 ? 2.538 2.089 -8.199 1.00 85.38 248 ILE A C 1
ATOM 1952 O O . ILE A 1 248 ? 3.457 2.820 -8.577 1.00 85.38 248 ILE A O 1
ATOM 1956 N N . GLU A 1 249 ? 2.250 0.932 -8.803 1.00 82.12 249 GLU A N 1
ATOM 1957 C CA . GLU A 1 249 ? 3.000 0.372 -9.928 1.00 82.12 249 GLU A CA 1
ATOM 1958 C C . GLU A 1 249 ? 3.296 1.423 -11.020 1.00 82.12 249 GLU A C 1
ATOM 1960 O O . GLU A 1 249 ? 2.501 2.316 -11.371 1.00 82.12 249 GLU A O 1
ATOM 1965 N N . LEU A 1 250 ? 4.509 1.348 -11.562 1.00 68.75 250 LEU A N 1
ATOM 1966 C CA . LEU A 1 250 ? 4.890 2.033 -12.778 1.00 68.75 250 LEU A CA 1
ATOM 1967 C C . LEU A 1 250 ? 4.025 1.501 -13.915 1.00 68.75 250 LEU A C 1
ATOM 1969 O O . LEU A 1 250 ? 4.374 0.559 -14.615 1.00 68.75 250 LEU A O 1
ATOM 1973 N N . LYS A 1 251 ? 2.964 2.252 -14.220 1.00 52.81 251 LYS A N 1
ATOM 1974 C CA . LYS A 1 251 ? 2.286 2.195 -15.521 1.00 52.81 251 LYS A CA 1
ATOM 1975 C C . LYS A 1 251 ? 3.244 2.368 -16.721 1.00 52.81 251 LYS A C 1
ATOM 1977 O O . LYS A 1 251 ? 2.787 2.283 -17.844 1.00 52.81 251 LYS A O 1
ATOM 1982 N N . GLY A 1 252 ? 4.549 2.606 -16.529 1.00 49.06 252 GLY A N 1
ATOM 1983 C CA . GLY A 1 252 ? 5.578 2.622 -17.579 1.00 49.06 252 GLY A CA 1
ATOM 1984 C C . GLY A 1 252 ? 5.781 1.272 -18.277 1.00 49.06 252 GLY A C 1
ATOM 1985 O O . GLY A 1 252 ? 6.222 1.247 -19.422 1.00 49.06 252 GLY A O 1
ATOM 1986 N N . LEU A 1 253 ? 5.314 0.171 -17.679 1.00 52.00 253 LEU A N 1
ATOM 1987 C CA . LEU A 1 253 ? 5.112 -1.089 -18.400 1.00 52.00 253 LEU A CA 1
ATOM 1988 C C . LEU A 1 253 ? 4.092 -0.945 -19.547 1.00 52.00 253 LEU A C 1
ATOM 1990 O O . LEU A 1 253 ? 4.070 -1.765 -20.449 1.00 52.00 253 LEU A O 1
ATOM 1994 N N . HIS A 1 254 ? 3.276 0.115 -19.559 1.00 45.81 254 HIS A N 1
ATOM 1995 C CA . HIS A 1 254 ? 2.418 0.486 -20.681 1.00 45.81 254 HIS A CA 1
ATOM 1996 C C . HIS A 1 254 ? 3.206 1.139 -21.820 1.00 45.81 254 HIS A C 1
ATOM 1998 O O . HIS A 1 254 ? 2.879 0.876 -22.959 1.00 45.81 254 HIS A O 1
ATOM 2004 N N . ALA A 1 255 ? 4.261 1.922 -21.558 1.00 46.00 255 ALA A N 1
ATOM 2005 C CA . ALA A 1 255 ? 5.155 2.421 -22.614 1.00 46.00 255 ALA A CA 1
ATOM 2006 C C . ALA A 1 255 ? 5.994 1.279 -23.202 1.00 46.00 255 ALA A C 1
ATOM 2008 O O . ALA A 1 255 ? 6.169 1.193 -24.408 1.00 46.00 255 ALA A O 1
ATOM 2009 N N . TYR A 1 256 ? 6.422 0.351 -22.351 1.00 52.94 256 TYR A N 1
ATOM 2010 C CA . TYR A 1 256 ? 7.049 -0.907 -22.743 1.00 52.94 256 TYR A CA 1
ATOM 2011 C C . TYR A 1 256 ? 6.087 -1.831 -23.520 1.00 52.94 256 TYR A C 1
ATOM 2013 O O . TYR A 1 256 ? 6.444 -2.356 -24.567 1.00 52.94 256 TYR A O 1
ATOM 2021 N N . LYS A 1 257 ? 4.834 -1.983 -23.071 1.00 47.50 257 LYS A N 1
ATOM 2022 C CA . LYS A 1 257 ? 3.789 -2.748 -23.770 1.00 47.50 257 LYS A CA 1
ATOM 2023 C C . LYS A 1 257 ? 3.395 -2.074 -25.081 1.00 47.50 257 LYS A C 1
ATOM 2025 O O . LYS A 1 257 ? 3.234 -2.774 -26.065 1.00 47.50 257 LYS A O 1
ATOM 2030 N N . LEU A 1 258 ? 3.297 -0.744 -25.117 1.00 43.06 258 LEU A N 1
ATOM 2031 C CA . LEU A 1 258 ? 3.097 0.042 -26.335 1.00 43.06 258 LEU A CA 1
ATOM 2032 C C . LEU A 1 258 ? 4.308 -0.061 -27.261 1.00 43.06 258 LEU A C 1
ATOM 2034 O O . LEU A 1 258 ? 4.108 -0.106 -28.460 1.00 43.06 258 LEU A O 1
ATOM 2038 N N . TYR A 1 259 ? 5.535 -0.151 -26.740 1.00 55.91 259 TYR A N 1
ATOM 2039 C CA . TYR A 1 259 ? 6.732 -0.421 -27.537 1.00 55.91 259 TYR A CA 1
ATOM 2040 C C . TYR A 1 259 ? 6.682 -1.826 -28.146 1.00 55.91 259 TYR A C 1
ATOM 2042 O O . TYR A 1 259 ? 6.880 -1.961 -29.344 1.00 55.91 259 TYR A O 1
ATOM 2050 N N . LEU A 1 260 ? 6.341 -2.859 -27.370 1.00 53.44 260 LEU A N 1
ATOM 2051 C CA . LEU A 1 260 ? 6.167 -4.222 -27.883 1.00 53.44 260 LEU A CA 1
ATOM 2052 C C . LEU A 1 260 ? 4.979 -4.344 -28.856 1.00 53.44 260 LEU A C 1
ATOM 2054 O O . LEU A 1 260 ? 5.059 -5.069 -29.838 1.00 53.44 260 LEU A O 1
ATOM 2058 N N . GLN A 1 261 ? 3.882 -3.622 -28.618 1.00 48.06 261 GLN A N 1
ATOM 2059 C CA . GLN A 1 261 ? 2.720 -3.566 -29.513 1.00 48.06 261 GLN A CA 1
ATOM 2060 C C . GLN A 1 261 ? 3.006 -2.742 -30.774 1.00 48.06 261 GLN A C 1
ATOM 2062 O O . GLN A 1 261 ? 2.551 -3.105 -31.854 1.00 48.06 261 GLN A O 1
ATOM 2067 N N . ALA A 1 262 ? 3.785 -1.663 -30.669 1.00 50.22 262 ALA A N 1
ATOM 2068 C CA . ALA A 1 262 ? 4.326 -0.933 -31.808 1.00 50.22 262 ALA A CA 1
ATOM 2069 C C . ALA A 1 262 ? 5.250 -1.854 -32.610 1.00 50.22 262 ALA A C 1
ATOM 2071 O O . ALA A 1 262 ? 5.052 -2.006 -33.801 1.00 50.22 262 ALA A O 1
ATOM 2072 N N . PHE A 1 263 ? 6.167 -2.568 -31.957 1.00 52.12 263 PHE A N 1
ATOM 2073 C CA . PHE A 1 263 ? 7.039 -3.560 -32.586 1.00 52.12 263 PHE A CA 1
ATOM 2074 C C . PHE A 1 263 ? 6.224 -4.605 -33.365 1.00 52.12 263 PHE A C 1
ATOM 2076 O O . PHE A 1 263 ? 6.422 -4.765 -34.565 1.00 52.12 263 PHE A O 1
ATOM 2083 N N . ALA A 1 264 ? 5.231 -5.224 -32.720 1.00 53.50 264 ALA A N 1
ATOM 2084 C CA . ALA A 1 264 ? 4.364 -6.232 -33.335 1.00 53.50 264 ALA A CA 1
ATOM 2085 C C . ALA A 1 264 ? 3.451 -5.676 -34.450 1.00 53.50 264 ALA A C 1
ATOM 2087 O O . ALA A 1 264 ? 3.145 -6.376 -35.408 1.00 53.50 264 ALA A O 1
ATOM 2088 N N . SER A 1 265 ? 3.012 -4.413 -34.364 1.00 47.78 265 SER A N 1
ATOM 2089 C CA . SER A 1 265 ? 2.203 -3.766 -35.421 1.00 47.78 265 SER A CA 1
ATOM 2090 C C . SER A 1 265 ? 3.034 -3.241 -36.596 1.00 47.78 265 SER A C 1
ATOM 2092 O O . SER A 1 265 ? 2.496 -2.919 -37.658 1.00 47.78 265 SER A O 1
ATOM 2094 N N . VAL A 1 266 ? 4.351 -3.162 -36.422 1.00 48.56 266 VAL A N 1
ATOM 2095 C CA . VAL A 1 266 ? 5.312 -2.692 -37.421 1.00 48.56 266 VAL A CA 1
ATOM 2096 C C . VAL A 1 266 ? 6.012 -3.858 -38.131 1.00 48.56 266 VAL A C 1
ATOM 2098 O O . VAL A 1 266 ? 6.460 -3.679 -39.263 1.00 48.56 266 VAL A O 1
ATOM 2101 N N . GLU A 1 267 ? 6.004 -5.051 -37.526 1.00 50.19 267 GLU A N 1
ATOM 2102 C CA . GLU A 1 267 ? 6.578 -6.316 -38.020 1.00 50.19 267 GLU A CA 1
ATOM 2103 C C . GLU A 1 267 ? 6.108 -6.714 -39.438 1.00 50.19 267 GLU A C 1
ATOM 2105 O O . GLU A 1 267 ? 6.783 -7.482 -40.118 1.00 50.19 267 GLU A O 1
ATOM 2110 N N . GLY A 1 268 ? 5.004 -6.133 -39.930 1.00 50.78 268 GLY A N 1
ATOM 2111 C CA . GLY A 1 268 ? 4.512 -6.315 -41.303 1.00 50.78 268 GLY A CA 1
ATOM 2112 C C . GLY A 1 268 ? 4.351 -5.042 -42.148 1.00 50.78 268 GLY A C 1
ATOM 2113 O O . GLY A 1 268 ? 3.956 -5.151 -43.307 1.00 50.78 268 GLY A O 1
ATOM 2114 N N . THR A 1 269 ? 4.625 -3.847 -41.609 1.00 50.50 269 THR A N 1
ATOM 2115 C CA . THR A 1 269 ? 4.149 -2.571 -42.202 1.00 50.50 269 THR A CA 1
ATOM 2116 C C . THR A 1 269 ? 5.268 -1.580 -42.529 1.00 50.50 269 THR A C 1
ATOM 2118 O O . THR A 1 269 ? 5.115 -0.752 -43.427 1.00 50.50 269 THR A O 1
ATOM 2121 N N . LEU A 1 270 ? 6.415 -1.664 -41.848 1.00 48.91 270 LEU A N 1
ATOM 2122 C CA . LEU A 1 270 ? 7.629 -0.939 -42.230 1.00 48.91 270 LEU A CA 1
ATOM 2123 C C . LEU A 1 270 ? 8.570 -1.899 -42.950 1.00 48.91 270 LEU A C 1
ATOM 2125 O O . LEU A 1 270 ? 8.793 -3.019 -42.500 1.00 48.91 270 LEU A O 1
ATOM 2129 N N . SER A 1 271 ? 9.193 -1.453 -44.043 1.00 55.62 271 SER A N 1
ATOM 2130 C CA . SER A 1 271 ? 10.337 -2.188 -44.579 1.00 55.62 271 SER A CA 1
ATOM 2131 C C . SER A 1 271 ? 11.382 -2.309 -4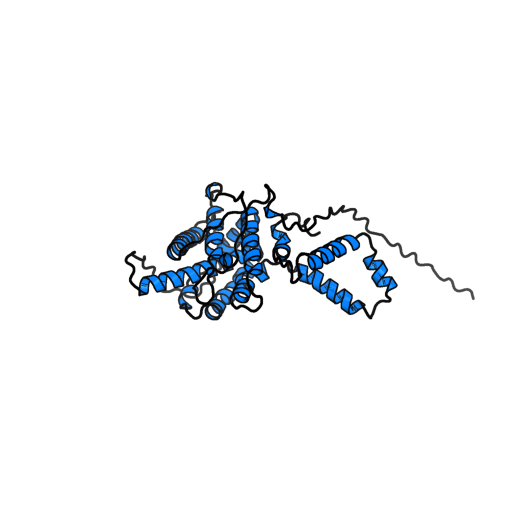3.463 1.00 55.62 271 SER A C 1
ATOM 2133 O O . SER A 1 271 ? 11.800 -1.280 -42.917 1.00 55.62 271 SER A O 1
ATOM 2135 N N . ASN A 1 272 ? 11.817 -3.537 -43.163 1.00 55.59 272 ASN A N 1
ATOM 2136 C CA . ASN A 1 272 ? 12.834 -3.873 -42.156 1.00 55.59 272 ASN A CA 1
ATOM 2137 C C . ASN A 1 272 ? 13.979 -2.839 -42.009 1.00 55.59 272 ASN A C 1
ATOM 2139 O O . ASN A 1 272 ? 14.327 -2.511 -40.879 1.00 55.59 272 ASN A O 1
ATOM 2143 N N . PRO A 1 273 ? 14.535 -2.241 -43.086 1.00 55.97 273 PRO A N 1
ATOM 2144 C CA . PRO A 1 273 ? 15.626 -1.268 -42.974 1.00 55.97 273 PRO A CA 1
ATOM 2145 C C . PRO A 1 273 ? 15.295 0.016 -42.197 1.00 55.97 273 PRO A C 1
ATOM 2147 O O . PRO A 1 273 ? 16.163 0.546 -41.510 1.00 55.97 273 PRO A O 1
ATOM 2150 N N . VAL A 1 274 ? 14.061 0.527 -42.287 1.00 58.38 274 VAL A N 1
ATOM 2151 C CA . VAL A 1 274 ? 13.644 1.783 -41.623 1.00 58.38 274 VAL A CA 1
ATOM 2152 C C . VAL A 1 274 ? 13.390 1.549 -40.138 1.00 58.38 274 VAL A C 1
ATOM 2154 O O . VAL A 1 274 ? 13.753 2.361 -39.293 1.00 58.38 274 VAL A O 1
ATOM 2157 N N . PHE A 1 275 ? 12.805 0.403 -39.813 1.00 59.56 275 PHE A N 1
ATOM 2158 C CA . PHE A 1 275 ? 12.628 -0.008 -38.433 1.00 59.56 275 PHE A CA 1
ATOM 2159 C C . PHE A 1 275 ? 13.979 -0.305 -37.762 1.00 59.56 275 PHE A C 1
ATOM 2161 O O . PHE A 1 275 ? 14.268 0.202 -36.678 1.00 59.56 275 PHE A O 1
ATOM 2168 N N . MET A 1 276 ? 14.861 -1.033 -38.455 1.00 60.66 276 MET A N 1
ATOM 2169 C CA . MET A 1 276 ? 16.221 -1.297 -37.987 1.00 60.66 276 MET A CA 1
ATOM 2170 C C . MET A 1 276 ? 17.031 -0.007 -37.824 1.00 60.66 276 MET A C 1
ATOM 2172 O O . MET A 1 276 ? 17.753 0.114 -36.844 1.00 60.66 276 MET A O 1
ATOM 2176 N N . SER A 1 277 ? 16.891 0.991 -38.704 1.00 61.66 277 SER A N 1
ATOM 2177 C CA . SER A 1 277 ? 17.611 2.263 -38.544 1.00 61.66 277 SER A CA 1
ATOM 2178 C C . SER A 1 277 ? 17.157 3.064 -37.318 1.00 61.66 277 SER A C 1
ATOM 2180 O O . SER A 1 277 ? 17.973 3.750 -36.707 1.00 61.66 277 SER A O 1
ATOM 2182 N N . TRP A 1 278 ? 15.894 2.929 -36.901 1.00 60.16 278 TRP A N 1
ATOM 2183 C CA . TRP A 1 278 ? 15.384 3.526 -35.662 1.00 60.16 278 TRP A CA 1
ATOM 2184 C C . TRP A 1 278 ? 15.886 2.789 -34.416 1.00 60.16 278 TRP A C 1
ATOM 2186 O O . TRP A 1 278 ? 16.265 3.432 -33.439 1.00 60.16 278 TRP A O 1
ATOM 2196 N N . LEU A 1 279 ? 15.956 1.454 -34.458 1.00 58.56 279 LEU A N 1
ATOM 2197 C CA . LEU A 1 279 ? 16.532 0.645 -33.374 1.00 58.56 279 LEU A CA 1
ATOM 2198 C C . LEU A 1 279 ? 18.052 0.816 -33.235 1.00 58.56 279 LEU A C 1
ATOM 2200 O O . LEU A 1 279 ? 18.587 0.632 -32.144 1.00 58.56 279 LEU A O 1
ATOM 2204 N N . MET A 1 280 ? 18.734 1.172 -34.324 1.00 59.19 280 MET A N 1
ATOM 2205 C CA . MET A 1 280 ? 20.179 1.417 -34.376 1.00 59.19 280 MET A CA 1
ATOM 2206 C C . MET A 1 280 ? 20.568 2.855 -34.000 1.00 59.19 280 MET A C 1
ATOM 2208 O O . MET A 1 280 ? 21.742 3.205 -34.074 1.00 59.19 280 MET A O 1
ATOM 2212 N N . ASN A 1 281 ? 19.615 3.703 -33.599 1.00 62.72 281 ASN A N 1
ATOM 2213 C CA . ASN A 1 281 ? 19.934 5.018 -33.051 1.00 62.72 281 ASN A CA 1
ATOM 2214 C C . ASN A 1 281 ? 20.554 4.854 -31.651 1.00 62.72 281 ASN A C 1
ATOM 2216 O O . ASN A 1 281 ? 19.963 4.200 -30.787 1.00 62.72 281 ASN A O 1
ATOM 2220 N N . ASP A 1 282 ? 21.703 5.488 -31.405 1.00 56.66 282 ASP A N 1
ATOM 2221 C CA . ASP A 1 282 ? 22.438 5.420 -30.132 1.00 56.66 282 ASP A CA 1
ATOM 2222 C C . ASP A 1 282 ? 21.560 5.747 -28.912 1.00 56.66 282 ASP A C 1
ATOM 2224 O O . ASP A 1 282 ? 21.711 5.150 -27.845 1.00 56.66 282 ASP A O 1
ATOM 2228 N N . SER A 1 283 ? 20.581 6.639 -29.085 1.00 53.66 283 SER A N 1
ATOM 2229 C CA . SER A 1 283 ? 19.617 7.013 -28.038 1.00 53.66 283 SER A CA 1
ATOM 2230 C C . SER A 1 283 ? 18.601 5.915 -27.691 1.00 53.66 283 SER A C 1
ATOM 2232 O O . SER A 1 283 ? 18.057 5.906 -26.589 1.00 53.66 283 SER A O 1
ATOM 2234 N N . SER A 1 284 ? 18.339 4.982 -28.609 1.00 56.62 284 SER A N 1
ATOM 2235 C CA . SER A 1 284 ? 17.330 3.923 -28.460 1.00 56.62 284 SER A CA 1
ATOM 2236 C C . SER A 1 284 ? 17.935 2.595 -28.002 1.00 56.62 284 SER A C 1
ATOM 2238 O O . SER A 1 284 ? 17.300 1.858 -27.252 1.00 56.62 284 SER A O 1
ATOM 2240 N N . ILE A 1 285 ? 19.183 2.297 -28.376 1.00 63.66 285 ILE A N 1
ATOM 2241 C CA . ILE A 1 285 ? 19.856 1.023 -28.056 1.00 63.66 285 ILE A CA 1
ATOM 2242 C C . ILE A 1 285 ? 19.887 0.746 -26.546 1.00 63.66 285 ILE A C 1
ATOM 2244 O O . ILE A 1 285 ? 19.690 -0.389 -26.108 1.00 63.66 285 ILE A O 1
ATOM 2248 N N . LEU A 1 286 ? 20.157 1.771 -25.743 1.00 61.06 286 LEU A N 1
ATOM 2249 C CA . LEU A 1 286 ? 20.345 1.637 -24.303 1.00 61.06 286 LEU A CA 1
ATOM 2250 C C . LEU A 1 286 ? 19.032 1.299 -23.562 1.00 61.06 286 LEU A C 1
ATOM 2252 O O . LEU A 1 286 ? 19.006 0.256 -22.902 1.00 61.06 286 LEU A O 1
ATOM 2256 N N . PRO A 1 287 ? 17.923 2.052 -23.735 1.00 60.94 287 PRO A N 1
ATOM 2257 C CA . PRO A 1 287 ? 16.612 1.648 -23.222 1.00 60.94 287 PRO A CA 1
ATOM 2258 C C . PRO A 1 287 ? 16.192 0.242 -23.666 1.00 60.94 287 PRO A C 1
ATOM 2260 O O . PRO A 1 287 ? 15.692 -0.537 -22.859 1.00 60.94 287 PRO A O 1
ATOM 2263 N N . LEU A 1 288 ? 16.447 -0.130 -24.924 1.00 64.50 288 LEU A N 1
ATOM 2264 C CA . LEU A 1 288 ? 16.089 -1.450 -25.454 1.00 64.50 288 LEU A CA 1
ATOM 2265 C C . LEU A 1 288 ? 16.885 -2.593 -24.825 1.00 64.50 288 LEU A C 1
ATOM 2267 O O . LEU A 1 288 ? 16.321 -3.645 -24.520 1.00 64.50 288 LEU A O 1
ATOM 2271 N N . LYS A 1 289 ? 18.178 -2.385 -24.567 1.00 64.81 289 LYS A N 1
ATOM 2272 C CA . LYS A 1 289 ? 18.996 -3.340 -23.809 1.00 64.81 289 LYS A CA 1
ATOM 2273 C C . LYS A 1 289 ? 18.499 -3.490 -22.374 1.00 64.81 289 LYS A C 1
ATOM 2275 O O . LYS A 1 289 ? 18.465 -4.610 -21.875 1.00 64.81 289 LYS A O 1
ATOM 2280 N N . MET A 1 290 ? 18.075 -2.403 -21.728 1.00 65.31 290 MET A N 1
ATOM 2281 C CA . MET A 1 290 ? 17.505 -2.456 -20.375 1.00 65.31 290 MET A CA 1
ATOM 2282 C C . MET A 1 290 ? 16.190 -3.237 -20.350 1.00 65.31 290 MET A C 1
ATOM 2284 O O . MET A 1 290 ? 16.004 -4.109 -19.505 1.00 65.31 290 MET A O 1
ATOM 2288 N N . ILE A 1 291 ? 15.317 -2.975 -21.320 1.00 68.19 291 ILE A N 1
ATOM 2289 C CA . ILE A 1 291 ? 14.075 -3.716 -21.566 1.00 68.19 291 ILE A CA 1
ATOM 2290 C C . ILE A 1 291 ? 14.373 -5.211 -21.720 1.00 68.19 291 ILE A C 1
ATOM 2292 O O . ILE A 1 291 ? 13.818 -6.021 -20.979 1.00 68.19 291 ILE A O 1
ATOM 2296 N N . GLY A 1 292 ? 15.290 -5.582 -22.617 1.00 65.75 292 GLY A N 1
ATOM 2297 C CA . GLY A 1 292 ? 15.689 -6.977 -22.822 1.00 65.75 292 GLY A CA 1
ATOM 2298 C C . GLY A 1 292 ? 16.283 -7.626 -21.568 1.00 65.75 292 GLY A C 1
ATOM 2299 O O . GLY A 1 292 ? 15.970 -8.776 -21.262 1.00 65.75 292 GLY A O 1
ATOM 2300 N N . HIS A 1 293 ? 17.093 -6.884 -20.808 1.00 70.31 293 HIS A N 1
ATOM 2301 C CA . HIS A 1 293 ? 17.675 -7.353 -19.548 1.00 70.31 293 HIS A CA 1
ATOM 2302 C C . HIS A 1 293 ? 16.606 -7.628 -18.487 1.00 70.31 293 HIS A C 1
ATOM 2304 O O . HIS A 1 293 ? 16.688 -8.645 -17.803 1.00 70.31 293 HIS A O 1
ATOM 2310 N N . ILE A 1 294 ? 15.586 -6.773 -18.369 1.00 68.25 294 ILE A N 1
ATOM 2311 C CA . ILE A 1 294 ? 14.495 -6.973 -17.405 1.00 68.25 294 ILE A CA 1
ATOM 2312 C C . ILE A 1 294 ? 13.668 -8.205 -17.760 1.00 68.25 294 ILE A C 1
ATOM 2314 O O . ILE A 1 294 ? 13.444 -9.043 -16.893 1.00 68.25 294 ILE A O 1
ATOM 2318 N N . ILE A 1 295 ? 13.287 -8.364 -19.030 1.00 68.81 295 ILE A N 1
ATOM 2319 C CA . ILE A 1 295 ? 12.526 -9.538 -19.490 1.00 68.81 295 ILE A CA 1
ATOM 2320 C C . ILE A 1 295 ? 13.278 -10.821 -19.186 1.00 68.81 295 ILE A C 1
ATOM 2322 O O . ILE A 1 295 ? 12.735 -11.757 -18.611 1.00 68.81 295 ILE A O 1
ATOM 2326 N N . LYS A 1 296 ? 14.546 -10.866 -19.600 1.00 67.25 296 LYS A N 1
ATOM 2327 C CA . LYS A 1 296 ? 15.324 -12.097 -19.570 1.00 67.25 296 LYS A CA 1
ATOM 2328 C C . LYS A 1 296 ? 15.620 -12.551 -18.142 1.00 67.25 296 LYS A C 1
ATOM 2330 O O . LYS A 1 296 ? 15.700 -13.753 -17.907 1.00 67.25 296 LYS A O 1
ATOM 2335 N N . ASN A 1 297 ? 15.801 -11.604 -17.221 1.00 67.88 297 ASN A N 1
ATOM 2336 C CA . ASN A 1 297 ? 16.347 -11.899 -15.899 1.00 67.88 297 ASN A CA 1
ATOM 2337 C C . ASN A 1 297 ? 15.373 -11.668 -14.734 1.00 67.88 297 ASN A C 1
ATOM 2339 O O . ASN A 1 297 ? 15.636 -12.201 -13.662 1.00 67.88 297 ASN A O 1
ATOM 2343 N N . TYR A 1 298 ? 14.301 -10.881 -14.907 1.00 67.81 298 TYR A N 1
ATOM 2344 C CA . TYR A 1 298 ? 13.428 -10.448 -13.799 1.00 67.81 298 TYR A CA 1
ATOM 2345 C C . TYR A 1 298 ? 11.920 -10.588 -14.072 1.00 67.81 298 TYR A C 1
ATOM 2347 O O . TYR A 1 298 ? 11.140 -10.714 -13.128 1.00 67.81 298 TYR A O 1
ATOM 2355 N N . ASP A 1 299 ? 11.501 -10.569 -15.342 1.00 68.56 299 ASP A N 1
ATOM 2356 C CA . ASP A 1 299 ? 10.114 -10.806 -15.781 1.00 68.56 299 ASP A CA 1
ATOM 2357 C C . ASP A 1 299 ? 10.000 -12.138 -16.548 1.00 68.56 299 ASP A C 1
ATOM 2359 O O . ASP A 1 299 ? 9.361 -12.236 -17.595 1.00 68.56 299 ASP A O 1
ATOM 2363 N N . CYS A 1 300 ? 10.673 -13.172 -16.033 1.00 63.91 300 CYS A N 1
ATOM 2364 C CA . CYS A 1 300 ? 10.639 -14.540 -16.546 1.00 63.91 300 CYS A CA 1
ATOM 2365 C C . CYS A 1 300 ? 10.160 -15.518 -15.462 1.00 63.91 300 CYS A C 1
ATOM 2367 O O . CYS A 1 300 ? 10.269 -15.243 -14.267 1.00 63.91 300 CYS A O 1
ATOM 2369 N N . GLU A 1 301 ? 9.619 -16.669 -15.872 1.00 59.44 301 GLU A N 1
ATOM 2370 C CA . GLU A 1 301 ? 9.013 -17.658 -14.961 1.00 59.44 301 GLU A CA 1
ATOM 2371 C C . GLU A 1 301 ? 9.977 -18.164 -13.883 1.00 59.44 301 GLU A C 1
ATOM 2373 O O . GLU A 1 301 ? 9.555 -18.501 -12.780 1.00 59.44 301 GLU A O 1
ATOM 2378 N N . THR A 1 302 ? 11.275 -18.194 -14.185 1.00 55.81 302 THR A N 1
ATOM 2379 C CA . THR A 1 302 ? 12.297 -18.742 -13.298 1.00 55.81 302 THR A CA 1
ATOM 2380 C C . THR A 1 302 ? 12.767 -17.754 -12.233 1.00 55.81 302 THR A C 1
ATOM 2382 O O . THR A 1 302 ? 13.112 -18.198 -11.139 1.00 55.81 302 THR A O 1
ATOM 2385 N N . HIS A 1 303 ? 12.819 -16.445 -12.513 1.00 56.50 303 HIS A N 1
ATOM 2386 C CA . HIS A 1 303 ? 13.391 -15.407 -11.631 1.00 56.50 303 HIS A CA 1
ATOM 2387 C C . HIS A 1 303 ? 12.468 -14.185 -11.539 1.00 56.50 303 HIS A C 1
ATOM 2389 O O . HIS A 1 303 ? 12.857 -13.051 -11.817 1.00 56.50 303 HIS A O 1
ATOM 2395 N N . ARG A 1 304 ? 11.209 -14.419 -11.167 1.00 66.44 304 ARG A N 1
ATOM 2396 C CA . ARG A 1 304 ? 10.199 -13.366 -11.096 1.00 66.44 304 ARG A CA 1
ATOM 2397 C C . ARG A 1 304 ? 10.405 -12.500 -9.855 1.00 66.44 304 ARG A C 1
ATOM 2399 O O . ARG A 1 304 ? 10.194 -12.970 -8.742 1.00 66.44 304 ARG A O 1
ATOM 2406 N N . THR A 1 305 ? 10.756 -11.231 -10.053 1.00 74.44 305 THR A N 1
ATOM 2407 C CA . THR A 1 305 ? 10.605 -10.211 -9.008 1.00 74.44 305 THR A CA 1
ATOM 2408 C C . THR A 1 305 ? 9.705 -9.089 -9.490 1.00 74.44 305 THR A C 1
ATOM 2410 O O . THR A 1 305 ? 9.885 -8.555 -10.576 1.00 74.44 305 THR A O 1
ATOM 2413 N N . ASN A 1 306 ? 8.733 -8.685 -8.683 1.00 78.75 306 ASN A N 1
ATOM 2414 C CA . ASN A 1 306 ? 7.848 -7.565 -8.970 1.00 78.75 306 ASN A CA 1
ATOM 2415 C C . ASN A 1 306 ? 8.484 -6.225 -8.563 1.00 78.75 306 ASN A C 1
ATOM 2417 O O . ASN A 1 306 ? 7.897 -5.176 -8.823 1.00 78.75 306 ASN A O 1
ATOM 2421 N N . LEU A 1 307 ? 9.685 -6.209 -7.971 1.00 80.06 307 LEU A N 1
ATOM 2422 C CA . LEU A 1 307 ? 10.301 -4.984 -7.455 1.00 80.06 307 LEU A CA 1
ATOM 2423 C C . LEU A 1 307 ? 10.543 -3.924 -8.542 1.00 80.06 307 LEU A C 1
ATOM 2425 O O . LEU A 1 307 ? 10.338 -2.730 -8.302 1.00 80.06 307 LEU A O 1
ATOM 2429 N N . PHE A 1 308 ? 10.907 -4.339 -9.761 1.00 75.69 308 PHE A N 1
ATOM 2430 C CA . PHE A 1 308 ? 11.142 -3.414 -10.878 1.00 75.69 308 PHE A CA 1
ATOM 2431 C C . PHE A 1 308 ? 9.901 -2.569 -11.216 1.00 75.69 308 PHE A C 1
ATOM 2433 O O . PHE A 1 308 ? 10.019 -1.417 -11.642 1.00 75.69 308 PHE A O 1
ATOM 2440 N N . LYS A 1 309 ? 8.696 -3.088 -10.943 1.00 79.19 309 LYS A N 1
ATOM 2441 C CA . LYS A 1 309 ? 7.418 -2.387 -11.140 1.00 79.19 309 LYS A CA 1
ATOM 2442 C C . LYS A 1 309 ? 7.260 -1.178 -10.224 1.00 79.19 309 LYS A C 1
ATOM 2444 O O . LYS A 1 309 ? 6.423 -0.318 -10.485 1.00 79.19 309 LYS A O 1
ATOM 2449 N N . TYR A 1 310 ? 8.072 -1.060 -9.178 1.00 81.69 310 TYR A N 1
ATOM 2450 C CA . TYR A 1 310 ? 8.001 0.017 -8.188 1.00 81.69 310 TYR A CA 1
ATOM 2451 C C . TYR A 1 310 ? 9.216 0.940 -8.192 1.00 81.69 310 TYR A C 1
ATOM 2453 O O . TYR A 1 310 ? 9.370 1.792 -7.319 1.00 81.69 310 TYR A O 1
ATOM 2461 N N . ALA A 1 311 ? 10.045 0.837 -9.221 1.00 72.81 311 ALA A N 1
ATOM 2462 C CA . ALA A 1 311 ? 11.282 1.579 -9.375 1.00 72.81 311 ALA A CA 1
ATOM 2463 C C . ALA A 1 311 ? 11.236 3.093 -9.092 1.00 72.81 311 ALA A C 1
ATOM 2465 O O . ALA A 1 311 ? 12.194 3.644 -8.556 1.00 72.81 311 ALA A O 1
ATOM 2466 N N . ARG A 1 312 ? 10.122 3.774 -9.399 1.00 73.06 312 ARG A N 1
ATOM 2467 C CA . ARG A 1 312 ? 9.948 5.220 -9.142 1.00 73.06 312 ARG A CA 1
ATOM 2468 C C . ARG A 1 312 ? 10.086 5.614 -7.666 1.00 73.06 312 ARG A C 1
ATOM 2470 O O . ARG A 1 312 ? 10.233 6.792 -7.375 1.00 73.06 312 ARG A O 1
ATOM 2477 N N . TYR A 1 313 ? 9.950 4.651 -6.757 1.00 76.06 313 TYR A N 1
ATOM 2478 C CA . TYR A 1 313 ? 10.072 4.848 -5.312 1.00 76.06 313 TYR A CA 1
ATOM 2479 C C . TYR A 1 313 ? 11.462 4.472 -4.789 1.00 76.06 313 TYR A C 1
ATOM 2481 O O . TYR A 1 313 ? 11.787 4.750 -3.637 1.00 76.06 313 TYR A O 1
ATOM 2489 N N . LEU A 1 314 ? 12.288 3.842 -5.628 1.00 72.25 314 LEU A N 1
ATOM 2490 C CA . LEU A 1 314 ? 13.654 3.456 -5.293 1.00 72.25 314 LEU A CA 1
ATOM 2491 C C . LEU A 1 314 ? 14.611 4.633 -5.545 1.00 72.25 314 LEU A C 1
ATOM 2493 O O . LEU A 1 314 ? 15.448 4.938 -4.694 1.00 72.25 314 LEU A O 1
ATOM 2497 N N . ASP A 1 315 ? 14.410 5.379 -6.634 1.00 63.94 315 ASP A N 1
ATOM 2498 C CA . ASP A 1 315 ? 15.216 6.551 -6.992 1.00 63.94 315 ASP A CA 1
ATOM 2499 C C . ASP A 1 315 ? 14.348 7.791 -7.260 1.00 63.94 315 ASP A C 1
ATOM 2501 O O . ASP A 1 315 ? 13.490 7.804 -8.145 1.00 63.94 315 ASP A O 1
ATOM 2505 N N . SER A 1 316 ? 14.600 8.856 -6.495 1.00 49.62 316 SER A N 1
ATOM 2506 C CA . SER A 1 316 ? 13.908 10.147 -6.571 1.00 49.62 316 SER A CA 1
ATOM 2507 C C . SER A 1 316 ? 14.255 10.956 -7.827 1.00 49.62 316 SER A C 1
ATOM 2509 O O . SER A 1 316 ? 13.564 11.931 -8.125 1.00 49.62 316 SER A O 1
ATOM 2511 N N . GLY A 1 317 ? 15.286 10.558 -8.582 1.00 42.88 317 GLY A N 1
ATOM 2512 C CA . GLY A 1 317 ? 15.688 11.205 -9.832 1.00 42.88 317 GLY A CA 1
ATOM 2513 C C . GLY A 1 317 ? 15.135 10.563 -11.105 1.00 42.88 317 GLY A C 1
ATOM 2514 O O . GLY A 1 317 ? 15.403 11.082 -12.185 1.00 42.88 317 GLY A O 1
ATOM 2515 N N . GLY A 1 318 ? 14.426 9.431 -11.008 1.00 40.66 318 GLY A N 1
ATOM 2516 C CA . GLY A 1 318 ? 14.020 8.643 -12.178 1.00 40.66 318 GLY A CA 1
ATOM 2517 C C . GLY A 1 318 ? 15.189 8.058 -12.983 1.00 40.66 318 GLY A C 1
ATOM 2518 O O . GLY A 1 318 ? 14.950 7.485 -14.040 1.00 40.66 318 GLY A O 1
ATOM 2519 N N . ARG A 1 319 ? 16.432 8.168 -12.491 1.00 37.66 319 ARG A N 1
ATOM 2520 C CA . ARG A 1 319 ? 17.657 7.803 -13.221 1.00 37.66 319 ARG A CA 1
ATOM 2521 C C . ARG A 1 319 ? 17.824 6.297 -13.327 1.00 37.66 319 ARG A C 1
ATOM 2523 O O . ARG A 1 319 ? 18.434 5.832 -14.276 1.00 37.66 319 ARG A O 1
ATOM 2530 N N . LEU A 1 320 ? 17.233 5.534 -12.401 1.00 43.81 320 LEU A N 1
ATOM 2531 C CA . LEU A 1 320 ? 17.132 4.071 -12.502 1.00 43.81 320 LEU A CA 1
ATOM 2532 C C . LEU A 1 320 ? 16.482 3.582 -13.815 1.00 43.81 320 LEU A C 1
ATOM 2534 O O . LEU A 1 320 ? 16.620 2.403 -14.124 1.00 43.81 320 LEU A O 1
ATOM 2538 N N . PHE A 1 321 ? 15.749 4.429 -14.556 1.00 42.69 321 PHE A N 1
ATOM 2539 C CA . PHE A 1 321 ? 14.987 4.006 -15.743 1.00 42.69 321 PHE A CA 1
ATOM 2540 C C . PHE A 1 321 ? 14.837 5.063 -16.847 1.00 42.69 321 PHE A C 1
ATOM 2542 O O . PHE A 1 321 ? 14.066 4.835 -17.782 1.00 42.69 321 PHE A O 1
ATOM 2549 N N . LEU A 1 322 ? 15.520 6.203 -16.745 1.00 33.47 322 LEU A N 1
ATOM 2550 C CA . LEU A 1 322 ? 15.580 7.200 -17.810 1.00 33.47 322 LEU A CA 1
ATOM 2551 C C . LEU A 1 322 ? 17.013 7.413 -18.211 1.00 33.47 322 LEU A C 1
ATOM 2553 O O . LEU A 1 322 ? 17.817 7.723 -17.300 1.00 33.47 322 LEU A O 1
#

Sequence (322 aa):
MRTSLMTLGVGTKNPSVNTTITPAIFDPDFFKKPNNRIYHIDELNDESILREWEKIRESLNTGISPRVLLSIVRVAMQIKTCDGSKNIMQLAPHQGLSDSLAATDLSESKIPMRAMRASRVRLVDEVGEERVDLGATVEETSKCKSMAIVASYLCCAILRLLKKSPSTFLKGFPSIIDTFADFYYTVDAETIYHFSMSEQMAHVIHSAFKNNIPLQRTVVFYLANAQDGLQPISQEYNLLKFILAQHIELKGLHAYKLYLQAFASVEGTLSNPVFMSWLMNDSSILPLKMIGHIIKNYDCETHRTNLFKYARYLDSGGRLFL

Mean predicted aligned error: 13.22 Å

pLDDT: mean 71.55, std 20.56, range [26.72, 95.81]

Solvent-accessible surface area (backbone atoms only — not comparable to full-atom values): 18908 Å² total; per-residue (Å²): 142,81,86,84,80,82,81,78,80,79,77,78,76,72,81,86,70,86,68,85,66,64,79,38,70,84,57,93,62,51,64,79,37,90,91,43,42,27,57,71,73,77,90,69,56,45,68,56,37,42,58,49,43,53,54,44,57,56,29,66,73,60,23,56,19,60,46,50,52,49,46,38,50,48,36,21,50,50,25,47,32,58,87,64,80,47,39,46,44,63,72,20,84,84,78,86,71,94,66,53,47,65,76,84,79,45,53,77,66,55,52,65,71,74,89,62,89,74,67,65,64,76,66,78,92,83,86,80,89,78,83,85,76,97,72,83,48,77,67,50,52,54,50,44,46,43,51,23,45,47,46,8,48,51,30,31,44,57,56,36,34,74,60,40,54,44,71,62,44,59,73,48,43,61,62,55,58,65,50,42,45,81,53,30,76,87,41,72,60,71,72,56,54,78,67,70,72,39,58,66,48,38,45,53,52,27,52,54,43,74,74,34,57,40,60,48,35,28,54,46,52,46,51,20,47,21,58,54,59,41,55,89,85,38,69,59,37,48,48,47,34,68,52,35,46,71,63,62,40,50,68,59,59,51,57,52,47,48,47,52,49,48,49,65,66,35,74,83,70,51,64,66,70,63,54,49,54,55,54,66,32,80,85,42,42,57,60,51,50,52,51,52,49,41,41,72,58,28,68,30,95,89,44,59,53,48,50,74,42,38,46,75,51,75,33,96,78,46,34,54,80,77

Foldseek 3Di:
DDDDDDDDPPPPPPPPPPPPQDAAFDDPCLLVDQVQAAADADDDDLVRLVVLLVVLVVCLQFFDFPLNLVSLLNLLQQQAALALPGRLLVLFPDDDDPNHDDSVVTDPDGPGLDDDPWPWPADDDDDDDDDDDPDDDPVNVLVSSLLSNLSNLVSLLLCLLCFDQLVRSQVCVVVSLVCSCVRHVPHDSVSNNRDTHISSSSNRSSVNSVPDLNSLSNNLSSLQSSCVSDDCPDSSVVSSCVRHQVSQFPPCVVVVVVVVVVVVVCVPPDDPVVVVVVCPPPVNVSLVVSSVCCVVAAVDPVHHTCSVRNVCSSDVVCSNRD

InterPro domains:
  IPR004902 Rhabdovirus nucleoprotein [PF03216] (38-316)

Radius of gyration: 24.6 Å; Cα contacts (8 Å, |Δi|>4): 353; chains: 1; bounding box: 50×43×102 Å

Organism: Acer saccharum (NCBI:txid4024)

Secondary structure (DSSP, 8-state):
-----------------------PPP-TTGGGSTTS--B------HHHHHHHHHHHHHHHHHEE-HHHHHHHHHHHTTPBPTTSSSBGGGSS-----SSPBPGGGS----EE-----------------PPPPS---HHHHHHHHHHHHHHHHHHHHHGGGGTS-HHHHHHHHHHHHHTHHHH-TTS-THHHHT----HHHHHHHHHHHHT-HHHHHHHHHHHHHHHHHS-TTSHHHHHHIIIIIHHHS-TTHHHHHHHHHHHHHHTTTS-HHHHHHHHTSHHHHHHHHHHHHHHHHTSSTTS--SGGGGGGGT-TTSTTT-